Protein AF-A0A257WJD8-F1 (afdb_monomer)

Mean predicted aligned error: 10.39 Å

pLDDT: mean 85.89, std 20.51, range [24.8, 98.94]

Solvent-accessible surface area (backbone atoms only — not comparable to full-atom values): 19457 Å² total; per-residue (Å²): 103,90,67,62,56,53,56,58,48,52,45,52,71,56,59,56,37,89,81,82,92,89,83,79,85,74,78,67,67,72,58,52,58,50,31,54,53,45,35,78,79,40,60,86,37,39,81,89,67,82,87,60,43,50,70,76,29,56,50,52,42,49,67,76,34,58,67,58,49,50,51,50,66,69,62,55,85,66,71,75,67,57,57,59,55,58,49,71,61,44,54,81,69,25,78,80,34,58,74,50,65,25,37,29,42,42,21,17,78,87,50,48,67,35,64,76,48,48,34,63,58,34,39,66,71,58,25,6,43,36,37,45,22,38,39,32,44,85,86,31,43,37,37,58,64,58,68,40,57,74,96,73,21,64,69,66,50,40,23,65,73,43,55,43,38,30,42,37,38,31,61,49,82,56,69,73,46,67,18,54,57,52,53,51,54,51,26,41,79,53,23,77,79,34,36,36,39,34,40,41,64,63,58,55,38,73,64,59,81,83,75,87,75,54,38,71,61,48,56,75,55,47,63,70,53,50,53,53,45,50,51,53,45,35,72,76,44,45,53,42,47,56,49,48,39,49,54,50,17,61,74,69,74,41,91,38,48,26,42,38,44,42,24,58,28,54,48,55,52,44,43,30,23,73,71,68,68,33,49,68,41,87,45,49,30,72,41,34,73,42,40,60,54,42,59,24,54,72,42,47,49,28,48,33,33,29,47,50,24,54,74,69,60,44,75,45,65,88,55,75,74,53,83,74,39,74,89,44,55,52,33,65,64,26,44,52,50,35,19,46,42,18,37,53,32,34,61,74,37,86,56,23,77,43,81,135

Nearest PDB structures (foldseek):
  5a2a-assembly1_A  TM=2.881E-01  e=1.443E-01  Anoxybacillus ayderensis
  6o1i-assembly2_D-2  TM=5.770E-01  e=2.555E+00  Lacticaseibacillus casei
  6o1i-assembly1_C-3  TM=5.767E-01  e=2.555E+00  Lacticaseibacillus casei
  1j0i-assembly1_B  TM=3.089E-01  e=3.453E-01  Geobacillus stearothermophilus
  9fyz-assembly2_B  TM=3.127E-01  e=3.660E+00  Bacteroides thetaiotaomicron

Sequence (356 aa):
MKSSIRILIVIAFSLGATWLVAQVATKNSGIEARLAMALKWYPDSDTDKNGTLSVEEALRYLEAHPELKALLASKTKSGGPNISKPGEFTTPASAGLTPGPRVFVCAHSFMIFTASMLPKMTEAAGIGYQDAGRQMIGGSRTLQHWQVPDEKNLAKRVLREGSVDVLTVSPHMLLPDEGIDHFTKLGLEKNPNLRVLVQASWPARDGNLTGDFHNALRNDATVESLHKMREMQREQWLTKLEAQVTALNTTAGKEAVHIVPVGDAVCALRECVIEGKAPGIMKQADLFRDDLGHPMPALSVLVTYCHFAAIHQRSPVGLPVPAALKDVPQAVELNTLLQQLAWDAVTHYPMSGVKI

Foldseek 3Di:
DVVLLVLLLVLCVLLLADDDDDDCPDDPDQVQVSQLSNCVVCVVLPPVNPSTHDSVSSVVVCVVCVVSVVVSVVPPPDDAWPKDAFVPQFDPLLVVAAEFWAEEAEEELQAQVLLNQVQQLQSLVRYRYGHLIYTYDYQDALVVLVPRPPVRRSLLVCLQVLVGQEYEYEGHNDPPGCSLVVSLVSNCVRVVNHAYEYEPGAAFLLPPSSPPGWLQCLQVAALVNLVVSVVVCCVNPVVRVVVVQVVSQVVSVHLRYFYLDLNQLLSVLSNCLNVVNQALRNGNSQQADISRGRGQLLSNLLSSLSVSCLRRLDQSAPRDQGPSCPPGGPSRSNNNSSSVSSNCSLDVPVRSPRDD

Secondary structure (DSSP, 8-state):
-TTHHHHHHHHHHHHSS----S---S--HHHHHHHHHHHTT-GGG-SS-SSS--HHHHHHHHHH-HHHHHHHHTTS-PPSPEE--TTSS--GGGGGSEEEEEEEEEE-TTTTTHHHHHHHHHHHTTEEEEEEEEEE-TT--HHHHHTS-GGG-HHHHHHHHT--SEEEE---SSSS-HHHHHHHHHHHTT-TTPEEEEE-PPPGGGG--SS---GGGGGG--HHHHHHHHHHHIIIIIHHHHHHHHHHHHHHTS--EEEE-HHHHHHHHHHHHHTT-STT---GGGGBSSTT--B-HHHHHHHHHHHHHHHHSS--TTPPPPTTSTTSTTHHHHHHHHHHHHHHHHHHSGGG----

Radius of gyration: 21.22 Å; Cα contacts (8 Å, |Δi|>4): 579; chains: 1; bounding box: 59×58×48 Å

Structure (mmCIF, N/CA/C/O backbone):
data_AF-A0A257WJD8-F1
#
_entry.id   AF-A0A257WJD8-F1
#
loop_
_atom_site.group_PDB
_atom_site.id
_atom_site.type_symbol
_atom_site.label_atom_id
_atom_site.label_alt_id
_atom_site.label_comp_id
_atom_site.label_asym_id
_atom_site.label_entity_id
_atom_site.label_seq_id
_atom_site.pdbx_PDB_ins_code
_atom_site.Cartn_x
_atom_site.Cartn_y
_atom_site.Cartn_z
_atom_site.occupancy
_atom_site.B_iso_or_equiv
_atom_site.auth_seq_id
_atom_site.auth_comp_id
_atom_site.auth_asym_id
_atom_site.auth_atom_id
_atom_site.pdbx_PDB_model_num
ATOM 1 N N . MET A 1 1 ? 10.478 39.041 -2.858 1.00 35.38 1 MET A N 1
ATOM 2 C CA . MET A 1 1 ? 9.198 38.521 -2.308 1.00 35.38 1 MET A CA 1
ATOM 3 C C . MET A 1 1 ? 8.537 37.450 -3.187 1.00 35.38 1 MET A C 1
ATOM 5 O O . MET A 1 1 ? 8.831 36.285 -2.955 1.00 35.38 1 MET A O 1
ATOM 9 N N . LYS A 1 2 ? 7.665 37.761 -4.173 1.00 31.00 2 LYS A N 1
ATOM 10 C CA . LYS A 1 2 ? 6.824 36.726 -4.842 1.00 31.00 2 LYS A CA 1
ATOM 11 C C . LYS A 1 2 ? 7.609 35.574 -5.505 1.00 31.00 2 LYS A C 1
ATOM 13 O O . LYS A 1 2 ? 7.156 34.438 -5.405 1.00 31.00 2 LYS A O 1
ATOM 18 N N . SER A 1 3 ? 8.774 35.841 -6.109 1.00 32.84 3 SER A N 1
ATOM 19 C CA . SER A 1 3 ? 9.672 34.782 -6.618 1.00 32.84 3 SER A CA 1
ATOM 20 C C . SER A 1 3 ? 10.519 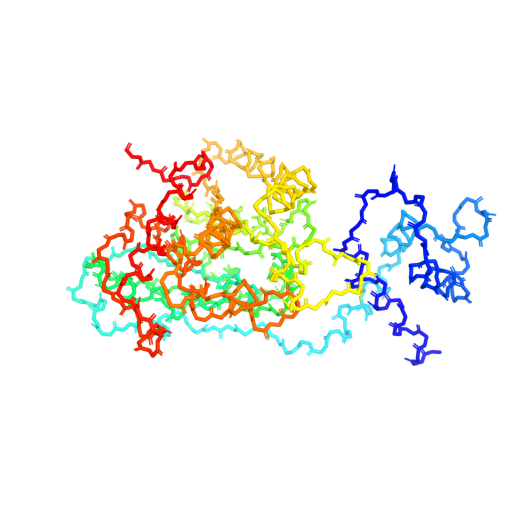34.130 -5.520 1.00 32.84 3 SER A C 1
ATOM 22 O O . SER A 1 3 ? 10.608 32.909 -5.487 1.00 32.84 3 SER A O 1
ATOM 24 N N . SER A 1 4 ? 11.074 34.917 -4.588 1.00 37.03 4 SER A N 1
ATOM 25 C CA . SER A 1 4 ? 11.952 34.454 -3.494 1.00 37.03 4 SER A CA 1
ATOM 26 C C . SER A 1 4 ? 11.372 33.248 -2.737 1.00 37.03 4 SER A C 1
ATOM 28 O O . SER A 1 4 ? 12.060 32.262 -2.500 1.00 37.03 4 SER A O 1
ATOM 30 N N . ILE A 1 5 ? 10.067 33.281 -2.445 1.00 41.75 5 ILE A N 1
ATOM 31 C CA . ILE A 1 5 ? 9.386 32.234 -1.667 1.00 41.75 5 ILE A CA 1
ATOM 32 C C . ILE A 1 5 ? 9.275 30.901 -2.442 1.00 41.75 5 ILE A C 1
ATOM 34 O O . ILE A 1 5 ? 9.141 29.848 -1.826 1.00 41.75 5 ILE A O 1
ATOM 38 N N . ARG A 1 6 ? 9.362 30.895 -3.784 1.00 38.66 6 ARG A N 1
ATOM 39 C CA . ARG A 1 6 ? 9.321 29.648 -4.577 1.00 38.66 6 ARG A CA 1
ATOM 40 C C . ARG A 1 6 ? 10.533 28.750 -4.329 1.00 38.66 6 ARG A C 1
ATOM 42 O O . ARG A 1 6 ? 10.396 27.537 -4.413 1.00 38.66 6 ARG A O 1
ATOM 49 N N . ILE A 1 7 ? 11.689 29.332 -4.015 1.00 42.50 7 ILE A N 1
ATOM 50 C CA . ILE A 1 7 ? 12.934 28.584 -3.805 1.00 42.50 7 ILE A CA 1
ATOM 51 C C . ILE A 1 7 ? 12.836 27.756 -2.522 1.00 42.50 7 ILE A C 1
ATOM 53 O O . ILE A 1 7 ? 13.072 26.552 -2.560 1.00 42.50 7 ILE A O 1
ATOM 57 N N . LEU A 1 8 ? 12.378 28.359 -1.420 1.00 39.25 8 LEU A N 1
ATOM 58 C CA . LEU A 1 8 ? 12.208 27.636 -0.158 1.00 39.25 8 LEU A CA 1
ATOM 59 C C . LEU A 1 8 ? 10.980 26.699 -0.166 1.00 39.25 8 LEU A C 1
ATOM 61 O O . LEU A 1 8 ? 10.992 25.688 0.523 1.00 39.25 8 LEU A O 1
ATOM 65 N N . ILE A 1 9 ? 9.981 26.933 -1.032 1.00 41.00 9 ILE A N 1
ATOM 66 C CA . ILE A 1 9 ? 8.943 25.926 -1.345 1.00 41.00 9 ILE A CA 1
ATOM 67 C C . ILE A 1 9 ? 9.552 24.681 -2.003 1.00 41.00 9 ILE A C 1
ATOM 69 O O . ILE A 1 9 ? 9.237 23.571 -1.583 1.00 41.00 9 ILE A O 1
ATOM 73 N N . VAL A 1 10 ? 10.419 24.840 -3.014 1.00 40.94 10 VAL A N 1
ATOM 74 C CA . VAL A 1 10 ? 11.106 23.698 -3.649 1.00 40.94 10 VAL A CA 1
ATOM 75 C C . VAL A 1 10 ? 11.983 22.977 -2.631 1.00 40.94 10 VAL A C 1
ATOM 77 O O . VAL A 1 10 ? 11.927 21.756 -2.561 1.00 40.94 10 VAL A O 1
ATOM 80 N N . ILE A 1 11 ? 12.726 23.722 -1.809 1.00 40.09 11 ILE A N 1
ATOM 81 C CA . ILE A 1 11 ? 13.582 23.155 -0.763 1.00 40.09 11 ILE A CA 1
ATOM 82 C C . ILE A 1 11 ? 12.750 22.405 0.278 1.00 40.09 11 ILE A C 1
ATOM 84 O O . ILE A 1 11 ? 13.089 21.274 0.569 1.00 40.09 11 ILE A O 1
ATOM 88 N N . ALA A 1 12 ? 11.616 22.916 0.760 1.00 39.09 12 ALA A N 1
ATOM 89 C CA . ALA A 1 12 ? 10.752 22.150 1.664 1.00 39.09 12 ALA A CA 1
ATOM 90 C C . ALA A 1 12 ? 10.135 20.899 0.998 1.00 39.09 12 ALA A C 1
ATOM 92 O O . ALA A 1 12 ? 9.987 19.867 1.648 1.00 39.09 12 ALA A O 1
ATOM 93 N N . PHE A 1 13 ? 9.831 20.945 -0.306 1.00 35.91 13 PHE A N 1
ATOM 94 C CA . PHE A 1 13 ? 9.384 19.767 -1.066 1.00 35.91 13 PHE A CA 1
ATOM 95 C C . PHE A 1 13 ? 10.503 18.751 -1.363 1.00 35.91 13 PHE A C 1
ATOM 97 O O . PHE A 1 13 ? 10.188 17.590 -1.621 1.00 35.91 13 PHE A O 1
ATOM 104 N N . SER A 1 14 ? 11.782 19.150 -1.331 1.00 34.69 14 SER A N 1
ATOM 105 C CA . SER A 1 14 ? 12.936 18.253 -1.524 1.00 34.69 14 SER A CA 1
ATOM 106 C C . SER A 1 14 ? 13.691 17.890 -0.239 1.00 34.69 14 SER A C 1
ATOM 108 O O . SER A 1 14 ? 14.420 16.910 -0.258 1.00 34.69 14 SER A O 1
ATOM 110 N N . LEU A 1 15 ? 13.506 18.643 0.852 1.00 33.59 15 LEU A N 1
ATOM 111 C CA . LEU A 1 15 ? 14.026 18.380 2.205 1.00 33.59 15 LEU A CA 1
ATOM 112 C C . LEU A 1 15 ? 12.968 17.758 3.134 1.00 33.59 15 LEU A C 1
ATOM 114 O O . LEU A 1 15 ? 13.293 17.212 4.179 1.00 33.59 15 LEU A O 1
ATOM 118 N N . GLY A 1 16 ? 11.714 17.670 2.676 1.00 29.50 16 GLY A N 1
ATOM 119 C CA . GLY A 1 16 ? 10.807 16.582 3.062 1.00 29.50 16 GLY A CA 1
ATOM 120 C C . GLY A 1 16 ? 11.283 15.186 2.606 1.00 29.50 16 GLY A C 1
ATOM 121 O O . GLY A 1 16 ? 10.522 14.225 2.691 1.00 29.50 16 GLY A O 1
ATOM 122 N N . ALA A 1 17 ? 12.515 15.085 2.100 1.00 33.12 17 ALA A N 1
ATOM 123 C CA . ALA A 1 17 ? 13.324 13.889 1.911 1.00 33.12 17 ALA A CA 1
ATOM 124 C C . ALA A 1 17 ? 14.798 14.221 2.262 1.00 33.12 17 ALA A C 1
ATOM 126 O O . ALA A 1 17 ? 15.166 15.386 2.318 1.00 33.12 17 ALA A O 1
ATOM 127 N N . THR A 1 18 ? 15.657 13.207 2.405 1.00 27.80 18 THR A N 1
ATOM 128 C CA . THR A 1 18 ? 17.120 13.285 2.676 1.00 27.80 18 THR A CA 1
ATOM 129 C C . THR A 1 18 ? 17.582 13.699 4.085 1.00 27.80 18 THR A C 1
ATOM 131 O O . THR A 1 18 ? 17.297 14.791 4.564 1.00 27.80 18 THR A O 1
ATOM 134 N N . TRP A 1 19 ? 18.341 12.781 4.705 1.00 27.36 19 TRP A N 1
ATOM 135 C CA . TRP A 1 19 ? 19.174 12.890 5.918 1.00 27.36 19 TRP A CA 1
ATOM 136 C C . TRP A 1 19 ? 19.863 11.517 6.094 1.00 27.36 19 TRP A C 1
ATOM 138 O O . TRP A 1 19 ? 19.150 10.514 6.135 1.00 27.36 19 TRP A O 1
ATOM 148 N N . LEU A 1 20 ? 21.181 11.325 6.211 1.00 30.48 20 LEU A N 1
ATOM 149 C CA . LEU A 1 20 ? 22.362 12.185 6.000 1.00 30.48 20 LEU A CA 1
ATOM 150 C C . LEU A 1 20 ? 22.835 12.031 4.515 1.00 30.48 20 LEU A C 1
ATOM 152 O O . LEU A 1 20 ? 22.095 11.461 3.718 1.00 30.48 20 LEU A O 1
ATOM 156 N N . VAL A 1 21 ? 23.954 12.524 3.953 1.00 27.62 21 V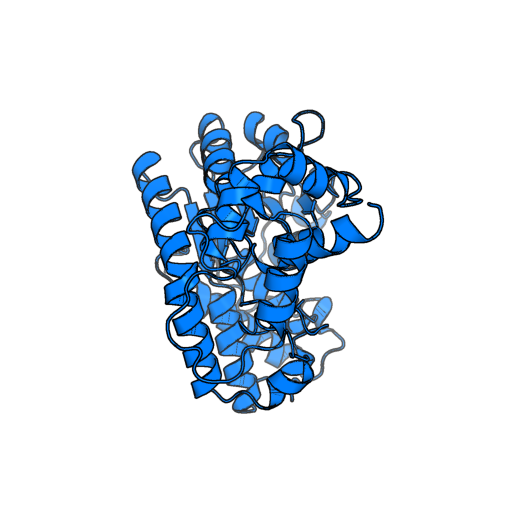AL A N 1
ATOM 157 C CA . VAL A 1 21 ? 25.236 13.121 4.412 1.00 27.62 21 VAL A CA 1
ATOM 158 C C . VAL A 1 21 ? 26.315 12.137 4.938 1.00 27.62 21 VAL A C 1
ATOM 160 O O . VAL A 1 21 ? 26.780 12.280 6.061 1.00 27.62 21 VAL A O 1
ATOM 163 N N . ALA A 1 22 ? 26.765 11.156 4.121 1.00 25.03 22 ALA A N 1
ATOM 164 C CA . ALA A 1 22 ? 28.030 10.418 4.384 1.00 25.03 22 ALA A CA 1
ATOM 165 C C . ALA A 1 22 ? 28.776 9.734 3.195 1.00 25.03 22 ALA A C 1
ATOM 167 O O . ALA A 1 22 ? 29.691 8.960 3.458 1.00 25.03 22 ALA A O 1
ATOM 168 N N . GLN A 1 23 ? 28.467 9.979 1.906 1.00 24.80 23 GLN A N 1
ATOM 169 C CA . GLN A 1 23 ? 29.374 9.580 0.796 1.00 24.80 23 GLN A CA 1
ATOM 170 C C . GLN A 1 23 ? 29.088 10.297 -0.545 1.00 24.80 23 GLN A C 1
ATOM 172 O O . GLN A 1 23 ? 28.816 9.673 -1.565 1.00 24.80 23 GLN A O 1
ATOM 177 N N . VAL A 1 24 ? 29.164 11.635 -0.566 1.00 29.36 24 VAL A N 1
ATOM 178 C CA . VAL A 1 24 ? 29.064 12.432 -1.812 1.00 29.36 24 VAL A CA 1
ATOM 179 C C . VAL A 1 24 ? 30.428 13.021 -2.182 1.00 29.36 24 VAL A C 1
ATOM 181 O O . VAL A 1 24 ? 30.647 14.229 -2.189 1.00 29.36 24 VAL A O 1
ATOM 184 N N . ALA A 1 25 ? 31.373 12.135 -2.496 1.00 28.66 25 ALA A N 1
ATOM 185 C CA . ALA A 1 25 ? 32.551 12.510 -3.266 1.00 28.66 25 ALA A CA 1
ATOM 186 C C . ALA A 1 25 ? 32.169 12.464 -4.755 1.00 28.66 25 ALA A C 1
ATOM 188 O O . ALA A 1 25 ? 32.036 11.389 -5.333 1.00 28.66 25 ALA A O 1
ATOM 189 N N . THR A 1 26 ? 32.017 13.645 -5.363 1.00 28.97 26 THR A N 1
ATOM 190 C CA . THR A 1 26 ? 31.451 13.908 -6.706 1.00 28.97 26 THR A CA 1
ATOM 191 C C . THR A 1 26 ? 29.908 13.824 -6.787 1.00 28.97 26 THR A C 1
ATOM 193 O O . THR A 1 26 ? 29.311 12.846 -6.360 1.00 28.97 26 THR A O 1
ATOM 196 N N . LYS A 1 27 ? 29.179 14.818 -7.330 1.00 34.62 27 LYS A N 1
ATOM 197 C CA . LYS A 1 27 ? 29.608 16.154 -7.823 1.00 34.62 27 LYS A CA 1
ATOM 198 C C . LYS A 1 27 ? 28.555 17.284 -7.648 1.00 34.62 27 LYS A C 1
ATOM 200 O O . LYS A 1 27 ? 28.399 18.126 -8.526 1.00 34.62 27 LYS A O 1
ATOM 205 N N . ASN A 1 28 ? 27.878 17.295 -6.497 1.00 42.56 28 ASN A N 1
ATOM 206 C CA . ASN A 1 28 ? 27.272 18.409 -5.723 1.00 42.56 28 ASN A CA 1
ATOM 207 C C . ASN A 1 28 ? 26.373 19.522 -6.339 1.00 42.56 28 ASN A C 1
ATOM 209 O O . ASN A 1 28 ? 25.576 20.104 -5.598 1.00 42.56 28 ASN A O 1
ATOM 213 N N . SER A 1 29 ? 26.436 19.843 -7.633 1.00 44.75 29 SER A N 1
ATOM 214 C CA . SER A 1 29 ? 25.975 21.142 -8.171 1.00 44.75 29 SER A CA 1
ATOM 215 C C . SER A 1 29 ? 24.501 21.510 -7.921 1.00 44.75 29 SER A C 1
ATOM 217 O O . SER A 1 29 ? 24.179 22.689 -7.776 1.00 44.75 29 SER A O 1
ATOM 219 N N . GLY A 1 30 ? 23.590 20.532 -7.869 1.00 50.28 30 GLY A N 1
ATOM 220 C CA . GLY A 1 30 ? 22.143 20.778 -7.800 1.00 50.28 30 GLY A CA 1
ATOM 221 C C . GLY A 1 30 ? 21.595 21.154 -6.417 1.00 50.28 30 GLY A C 1
ATOM 222 O O . GLY A 1 30 ? 20.629 21.918 -6.336 1.00 50.28 30 GLY A O 1
ATOM 223 N N . ILE A 1 31 ? 22.186 20.632 -5.337 1.00 52.53 31 ILE A N 1
ATOM 224 C CA . ILE A 1 31 ? 21.712 20.856 -3.958 1.00 52.53 31 ILE A CA 1
ATOM 225 C C . ILE A 1 31 ? 22.420 22.066 -3.342 1.00 52.53 31 ILE A C 1
ATOM 227 O O . ILE A 1 31 ? 21.741 22.955 -2.828 1.00 52.53 31 ILE A O 1
ATOM 231 N N . GLU A 1 32 ? 23.743 22.180 -3.499 1.00 57.66 32 GLU A N 1
ATOM 232 C CA . GLU A 1 32 ? 24.508 23.359 -3.061 1.00 57.66 32 GLU A CA 1
ATOM 233 C C . GLU A 1 32 ? 23.958 24.651 -3.676 1.00 57.66 32 GLU A C 1
ATOM 235 O O . GLU A 1 32 ? 23.722 25.622 -2.962 1.00 57.66 32 GLU A O 1
ATOM 240 N N . ALA A 1 33 ? 23.645 24.659 -4.978 1.00 56.25 33 ALA A N 1
ATOM 241 C CA . ALA A 1 33 ? 23.069 25.832 -5.637 1.00 56.25 33 ALA A CA 1
ATOM 242 C C . ALA A 1 33 ? 21.688 26.233 -5.080 1.00 56.25 33 ALA A C 1
ATOM 244 O O . ALA A 1 33 ? 21.314 27.403 -5.161 1.00 56.25 33 ALA A O 1
ATOM 245 N N . ARG A 1 34 ? 20.923 25.295 -4.502 1.00 54.28 34 ARG A N 1
ATOM 246 C CA . ARG A 1 34 ? 19.641 25.586 -3.837 1.00 54.28 34 ARG A CA 1
ATOM 247 C C . ARG A 1 34 ? 19.861 26.088 -2.412 1.00 54.28 34 ARG A C 1
ATOM 249 O O . ARG A 1 34 ? 19.279 27.107 -2.053 1.00 54.28 34 ARG A O 1
ATOM 256 N N . LEU A 1 35 ? 20.730 25.437 -1.640 1.00 60.62 35 LEU A N 1
ATOM 257 C CA . LEU A 1 35 ? 21.048 25.814 -0.258 1.00 60.62 35 LEU A CA 1
ATOM 258 C C . LEU A 1 35 ? 21.765 27.172 -0.185 1.00 60.62 35 LEU A C 1
ATOM 260 O O . LEU A 1 35 ? 21.297 28.073 0.506 1.00 60.62 35 LEU A O 1
ATOM 264 N N . ALA A 1 36 ? 22.797 27.399 -1.002 1.00 65.62 36 ALA A N 1
ATOM 265 C CA . ALA A 1 36 ? 23.472 28.694 -1.125 1.00 65.62 36 ALA A CA 1
ATOM 266 C C . ALA A 1 36 ? 22.563 29.799 -1.701 1.00 65.62 36 ALA A C 1
ATOM 268 O O . ALA A 1 36 ? 22.807 30.988 -1.489 1.00 65.62 36 ALA A O 1
ATOM 269 N N . MET A 1 37 ? 21.499 29.439 -2.430 1.00 53.72 37 MET A N 1
ATOM 270 C CA . MET A 1 37 ? 20.472 30.397 -2.842 1.00 53.72 37 MET A CA 1
ATOM 271 C C . MET A 1 37 ? 19.462 30.683 -1.723 1.00 53.72 37 MET A C 1
ATOM 273 O O . MET A 1 37 ? 19.016 31.821 -1.631 1.00 53.72 37 MET A O 1
ATOM 277 N N . ALA A 1 38 ? 19.125 29.717 -0.863 1.00 58.56 38 ALA A N 1
ATOM 278 C CA . ALA A 1 38 ? 18.306 29.952 0.328 1.00 58.56 38 ALA A CA 1
ATOM 279 C C . ALA A 1 38 ? 19.034 30.821 1.360 1.00 58.56 38 ALA A C 1
ATOM 281 O O . ALA A 1 38 ? 18.452 31.796 1.830 1.00 58.56 38 ALA A O 1
ATOM 282 N N . LEU A 1 39 ? 20.317 30.547 1.615 1.00 69.31 39 LEU A N 1
ATOM 283 C CA . LEU A 1 39 ? 21.157 31.308 2.544 1.00 69.31 39 LEU A CA 1
ATOM 284 C C . LEU A 1 39 ? 21.172 32.816 2.228 1.00 69.31 39 LEU A C 1
ATOM 286 O O . LEU A 1 39 ? 21.076 33.647 3.123 1.00 69.31 39 LEU A O 1
ATOM 290 N N . LYS A 1 40 ? 21.172 33.184 0.939 1.00 67.69 40 LYS A N 1
ATOM 291 C CA . LYS A 1 40 ? 21.086 34.586 0.474 1.00 67.69 40 LYS A CA 1
ATOM 292 C C . LYS A 1 40 ? 19.775 35.305 0.820 1.00 67.69 40 LYS A C 1
ATOM 294 O O . LYS A 1 40 ? 19.732 36.529 0.733 1.00 67.69 40 LYS A O 1
ATOM 299 N N . TRP A 1 41 ? 18.708 34.579 1.156 1.00 55.03 41 TRP A N 1
ATOM 300 C CA . TRP A 1 41 ? 17.425 35.146 1.597 1.00 55.03 41 TRP A CA 1
ATOM 301 C C . TRP A 1 41 ? 17.166 34.952 3.098 1.00 55.03 41 TRP A C 1
ATOM 303 O O . TRP A 1 41 ? 16.319 35.654 3.642 1.00 55.03 41 TRP A O 1
ATOM 313 N N . TYR A 1 42 ? 17.872 34.016 3.737 1.00 68.50 42 TYR A N 1
ATOM 314 C CA . TYR A 1 42 ? 17.701 33.611 5.133 1.00 68.50 42 TYR A CA 1
ATOM 315 C C . TYR A 1 42 ? 19.087 33.399 5.775 1.00 68.50 42 TYR A C 1
ATOM 317 O O . TYR A 1 42 ? 19.462 32.257 6.045 1.00 68.50 42 TYR A O 1
ATOM 325 N N . PRO A 1 43 ? 19.888 34.466 5.976 1.00 74.75 43 PRO A N 1
ATOM 326 C CA . PRO A 1 43 ? 21.249 34.349 6.508 1.00 74.75 43 PRO A CA 1
ATOM 327 C C . PRO A 1 43 ? 21.269 33.702 7.897 1.00 74.75 43 PRO A C 1
ATOM 329 O O . PRO A 1 43 ? 22.139 32.890 8.179 1.00 74.75 43 PRO A O 1
ATOM 332 N N . ASP A 1 44 ? 20.246 33.964 8.714 1.00 79.81 44 ASP A N 1
ATOM 333 C CA . ASP A 1 44 ? 20.086 33.422 10.071 1.00 79.81 44 ASP A CA 1
ATOM 334 C C . ASP A 1 44 ? 19.768 31.910 10.111 1.00 79.81 44 ASP A C 1
ATOM 336 O O . ASP A 1 44 ? 19.513 31.360 11.182 1.00 79.81 44 ASP A O 1
ATOM 340 N N . SER A 1 45 ? 19.740 31.239 8.952 1.00 74.31 45 SER A N 1
ATOM 341 C CA . SER A 1 45 ? 19.651 29.776 8.862 1.00 74.31 45 SER A CA 1
ATOM 342 C C . SER A 1 45 ? 21.014 29.080 8.904 1.00 74.31 45 SER A C 1
ATOM 344 O O . SER A 1 45 ? 21.054 27.910 9.262 1.00 74.31 45 SER A O 1
ATOM 346 N N . ASP A 1 46 ? 22.116 29.781 8.623 1.00 81.44 46 ASP A N 1
ATOM 347 C CA . ASP A 1 46 ? 23.480 29.309 8.896 1.00 81.44 46 ASP A CA 1
ATOM 348 C C . ASP A 1 46 ? 23.771 29.493 10.398 1.00 81.44 46 ASP A C 1
ATOM 350 O O . ASP A 1 46 ? 23.939 30.611 10.898 1.00 81.44 46 ASP A O 1
ATOM 354 N N . THR A 1 47 ? 23.712 28.387 11.144 1.00 79.50 47 THR A N 1
ATOM 355 C CA . THR A 1 47 ? 23.722 28.375 12.615 1.00 79.50 47 THR A CA 1
ATOM 356 C C . THR A 1 47 ? 25.118 28.232 13.204 1.00 79.50 47 THR A C 1
ATOM 358 O O . THR A 1 47 ? 25.367 28.782 14.280 1.00 79.50 47 THR A O 1
ATOM 361 N N . ASP A 1 48 ? 26.030 27.539 12.517 1.00 83.56 48 ASP A N 1
ATOM 362 C CA . ASP A 1 48 ? 27.442 27.450 12.913 1.00 83.56 48 ASP A CA 1
ATOM 363 C C . ASP A 1 48 ? 28.312 28.584 12.325 1.00 83.56 48 ASP A C 1
ATOM 365 O O . ASP A 1 48 ? 29.404 28.847 12.837 1.00 83.56 48 ASP A O 1
ATOM 369 N N . LYS A 1 49 ? 27.774 29.329 11.346 1.00 85.75 49 LYS A N 1
ATOM 370 C CA . LYS A 1 49 ? 28.380 30.472 10.642 1.00 85.75 49 LYS A CA 1
ATOM 371 C C . LYS A 1 49 ? 29.521 30.080 9.703 1.00 85.75 49 LYS A C 1
ATOM 373 O O . LYS A 1 49 ? 30.435 30.879 9.479 1.00 85.75 49 LYS A O 1
ATOM 378 N N . ASN A 1 50 ? 29.473 28.872 9.135 1.00 83.12 50 ASN A N 1
ATOM 379 C CA . ASN A 1 50 ? 30.471 28.389 8.178 1.00 83.12 50 ASN A CA 1
ATOM 380 C C . ASN A 1 50 ? 30.370 29.051 6.783 1.00 83.12 50 ASN A C 1
ATOM 382 O O . ASN A 1 50 ? 31.308 28.947 5.989 1.00 83.12 50 ASN A O 1
ATOM 386 N N . GLY A 1 51 ? 29.276 29.760 6.476 1.00 79.50 51 GLY A N 1
ATOM 387 C CA . GLY A 1 51 ? 29.039 30.421 5.187 1.00 79.50 51 GLY A CA 1
ATOM 388 C C . GLY A 1 51 ? 28.322 29.553 4.147 1.00 79.50 51 GLY A C 1
ATOM 389 O O . GLY A 1 51 ? 28.122 29.994 3.010 1.00 79.50 51 GLY A O 1
ATOM 390 N N . THR A 1 52 ? 27.915 28.336 4.513 1.00 80.12 52 THR A N 1
ATOM 391 C CA . THR A 1 52 ? 27.112 27.417 3.700 1.00 80.12 52 THR A CA 1
ATOM 392 C C . THR A 1 52 ? 25.975 26.836 4.537 1.00 80.12 52 THR A C 1
ATOM 394 O O . THR A 1 52 ? 26.156 26.483 5.696 1.00 80.12 52 THR A O 1
ATOM 397 N N . LEU A 1 53 ? 24.782 26.741 3.946 1.00 69.38 53 LEU A N 1
ATOM 398 C CA . LEU A 1 53 ? 23.606 26.208 4.630 1.00 69.38 53 LEU A CA 1
ATOM 399 C C . LEU A 1 53 ? 23.547 24.689 4.459 1.00 69.38 53 LEU A C 1
ATOM 401 O O . LEU A 1 53 ? 23.440 24.213 3.328 1.00 69.38 53 LEU A O 1
ATOM 405 N N . SER A 1 54 ? 23.558 23.936 5.556 1.00 72.88 54 SER A N 1
ATOM 406 C CA . SER A 1 54 ? 23.346 22.482 5.532 1.00 72.88 54 SER A CA 1
ATOM 407 C C . SER A 1 54 ? 21.855 22.096 5.452 1.00 72.88 54 SER A C 1
ATOM 409 O O . SER A 1 54 ? 20.955 22.924 5.628 1.00 72.88 54 SER A O 1
ATOM 411 N N . VAL A 1 55 ? 21.558 20.818 5.182 1.00 57.19 55 VAL A N 1
ATOM 412 C CA . VAL A 1 55 ? 20.173 20.294 5.176 1.00 57.19 55 VAL A CA 1
ATOM 413 C C . VAL A 1 55 ? 19.627 20.227 6.605 1.00 57.19 55 VAL A C 1
ATOM 415 O O . VAL A 1 55 ? 18.483 20.590 6.876 1.00 57.19 55 VAL A O 1
ATOM 418 N N . GLU A 1 56 ? 20.500 19.822 7.520 1.00 61.09 56 GLU A N 1
ATOM 419 C CA . GLU A 1 56 ? 20.390 19.812 8.972 1.00 61.09 56 GLU A CA 1
ATOM 420 C C . GLU A 1 56 ? 19.902 21.164 9.512 1.00 61.09 56 GLU A C 1
ATOM 422 O O . GLU A 1 56 ? 19.076 21.216 10.424 1.00 61.09 56 GLU A O 1
ATOM 427 N N . GLU A 1 57 ? 20.408 22.259 8.952 1.00 68.31 57 GLU A N 1
ATOM 428 C CA . GLU A 1 57 ? 20.066 23.630 9.328 1.00 68.31 57 GLU A CA 1
ATOM 429 C C . GLU A 1 57 ? 18.824 24.156 8.626 1.00 68.31 57 GLU A C 1
ATOM 431 O O . GLU A 1 57 ? 17.961 24.736 9.280 1.00 68.31 57 GLU A O 1
ATOM 436 N N . ALA A 1 58 ? 18.676 23.902 7.323 1.00 67.75 58 ALA A N 1
ATOM 437 C CA . ALA A 1 58 ? 17.474 24.276 6.584 1.00 67.75 58 ALA A CA 1
ATOM 438 C C . ALA A 1 58 ? 16.203 23.662 7.207 1.00 67.75 58 ALA A C 1
ATOM 440 O O . ALA A 1 58 ? 15.156 24.313 7.245 1.00 67.75 58 ALA A O 1
ATOM 441 N N . LEU A 1 59 ? 16.299 22.437 7.743 1.00 60.94 59 LEU A N 1
ATOM 442 C CA . LEU A 1 59 ? 15.219 21.784 8.484 1.00 60.94 59 LEU A CA 1
ATOM 443 C C . LEU A 1 59 ? 15.009 22.388 9.880 1.00 60.94 59 LEU A C 1
ATOM 445 O O . LEU A 1 59 ? 13.889 22.800 10.176 1.00 60.94 59 LEU A O 1
ATOM 449 N N . ARG A 1 60 ? 16.062 22.545 10.698 1.00 69.69 60 ARG A N 1
ATOM 450 C CA . ARG A 1 60 ? 15.955 23.209 12.017 1.00 69.69 60 ARG A CA 1
ATOM 451 C C . ARG A 1 60 ? 15.378 24.625 11.913 1.00 69.69 60 ARG A C 1
ATOM 453 O O . ARG A 1 60 ? 14.556 25.024 12.736 1.00 69.69 60 ARG A O 1
ATOM 460 N N . TYR A 1 61 ? 15.748 25.371 10.875 1.00 71.06 61 TYR A N 1
ATOM 461 C CA . TYR A 1 61 ? 15.212 26.701 10.602 1.00 71.06 61 TYR A CA 1
ATOM 462 C C . TYR A 1 61 ? 13.720 26.651 10.235 1.00 71.06 61 TYR A C 1
ATOM 464 O O . TYR A 1 61 ? 12.945 27.446 10.760 1.00 71.06 61 TYR A O 1
ATOM 472 N N . LEU A 1 62 ? 13.287 25.691 9.407 1.00 62.06 62 LEU A N 1
ATOM 473 C CA . LEU A 1 62 ? 11.868 25.463 9.084 1.00 62.06 62 LEU A CA 1
ATOM 474 C C . LEU A 1 62 ? 11.021 24.998 10.283 1.00 62.06 62 LEU A C 1
ATOM 476 O O . LEU A 1 62 ? 9.809 25.225 10.298 1.00 62.06 62 LEU A O 1
ATOM 480 N N . GLU A 1 63 ? 11.628 24.353 11.278 1.00 61.41 63 GLU A N 1
ATOM 481 C CA . GLU A 1 63 ? 10.966 23.993 12.536 1.00 61.41 63 GLU A CA 1
ATOM 482 C C . GLU A 1 63 ? 10.842 25.187 13.488 1.00 61.41 63 GLU A C 1
ATOM 484 O O . GLU A 1 63 ? 9.778 25.379 14.079 1.00 61.41 63 GLU A O 1
ATOM 489 N N . ALA A 1 64 ? 11.883 26.020 13.579 1.00 69.75 64 ALA A N 1
ATOM 490 C CA . ALA A 1 64 ? 11.900 27.237 14.392 1.00 69.75 64 ALA A CA 1
ATOM 491 C C . ALA A 1 64 ? 11.004 28.372 13.849 1.00 69.75 64 ALA A C 1
ATOM 493 O O . ALA A 1 64 ? 10.615 29.249 14.618 1.00 69.75 64 ALA A O 1
ATOM 494 N N . HIS A 1 65 ? 10.656 28.346 12.556 1.00 65.62 65 HIS A N 1
ATOM 495 C CA . HIS A 1 65 ? 9.881 29.384 11.860 1.00 65.62 65 HIS A CA 1
ATOM 496 C C . HIS A 1 65 ? 8.489 28.868 11.425 1.00 65.62 65 HIS A C 1
ATOM 498 O O . HIS A 1 65 ? 8.254 28.558 10.245 1.00 65.62 65 HIS A O 1
ATOM 504 N N . PRO A 1 66 ? 7.529 28.726 12.365 1.00 64.50 66 PRO A N 1
ATOM 505 C CA . PRO A 1 66 ? 6.211 28.149 12.095 1.00 64.50 66 PRO A CA 1
ATOM 506 C C . PRO A 1 66 ? 5.370 28.969 11.103 1.00 64.50 66 PRO A C 1
ATOM 508 O O . PRO A 1 66 ? 4.463 28.426 10.472 1.00 64.50 66 PRO A O 1
ATOM 511 N N . GLU A 1 67 ? 5.669 30.251 10.900 1.00 55.91 67 GLU A N 1
ATOM 512 C CA . GLU A 1 67 ? 5.049 31.091 9.877 1.00 55.91 67 GLU A CA 1
ATOM 513 C C . GLU A 1 67 ? 5.520 30.734 8.457 1.00 55.91 67 GLU A C 1
ATOM 515 O O . GLU A 1 67 ? 4.708 30.762 7.530 1.00 55.91 67 GLU A O 1
ATOM 520 N N . LEU A 1 68 ? 6.770 30.284 8.272 1.00 54.75 68 LEU A N 1
ATOM 521 C CA . LEU A 1 68 ? 7.214 29.679 7.009 1.00 54.75 68 LEU A CA 1
ATOM 522 C C . LEU A 1 68 ? 6.521 28.328 6.786 1.00 54.75 68 LEU A C 1
ATOM 524 O O . LEU A 1 68 ? 6.033 28.064 5.685 1.00 54.75 68 LEU A O 1
ATOM 528 N N . LYS A 1 69 ? 6.371 27.515 7.840 1.00 55.16 69 LYS A N 1
ATOM 529 C CA . LYS A 1 69 ? 5.608 26.251 7.825 1.00 55.16 69 LYS A CA 1
ATOM 530 C C . LYS A 1 69 ? 4.133 26.472 7.437 1.00 55.16 69 LYS A C 1
ATOM 532 O O . LYS A 1 69 ? 3.596 25.753 6.593 1.00 55.16 69 LYS A O 1
ATOM 537 N N . ALA A 1 70 ? 3.501 27.530 7.948 1.00 48.31 70 ALA A N 1
ATOM 538 C CA . ALA A 1 70 ? 2.157 27.959 7.551 1.00 48.31 70 ALA A CA 1
ATOM 539 C C . ALA A 1 70 ? 2.103 28.532 6.118 1.00 48.31 70 ALA A C 1
ATOM 541 O O . ALA A 1 70 ? 1.118 28.335 5.399 1.00 48.31 70 ALA A O 1
ATOM 542 N N . LEU A 1 71 ? 3.162 29.206 5.656 1.00 41.53 71 LEU A N 1
ATOM 543 C CA . LEU A 1 71 ? 3.266 29.728 4.289 1.00 41.53 71 LEU A CA 1
ATOM 544 C C . LEU A 1 71 ? 3.454 28.618 3.239 1.00 41.53 71 LEU A C 1
ATOM 546 O O . LEU A 1 71 ? 3.024 28.784 2.097 1.00 41.53 71 LEU A O 1
ATOM 550 N N . LEU A 1 72 ? 4.050 27.484 3.622 1.00 45.72 72 LEU A N 1
ATOM 551 C CA . LEU A 1 72 ? 4.069 26.251 2.830 1.00 45.72 72 LEU A CA 1
ATOM 552 C C . LEU A 1 72 ? 2.653 25.658 2.731 1.00 45.72 72 LEU A C 1
ATOM 554 O O . LEU A 1 72 ? 2.134 25.496 1.624 1.00 45.72 72 LEU A O 1
ATOM 558 N N . ALA A 1 73 ? 1.995 25.433 3.874 1.00 45.31 73 ALA A N 1
ATOM 559 C CA . ALA A 1 73 ? 0.652 24.843 3.952 1.00 45.31 73 ALA A CA 1
ATOM 560 C C . ALA A 1 73 ? -0.448 25.677 3.257 1.00 45.31 73 ALA A C 1
ATOM 562 O O . ALA A 1 73 ? -1.419 25.127 2.742 1.00 45.31 73 ALA A O 1
ATOM 563 N N . SER A 1 74 ? -0.295 27.004 3.199 1.00 38.25 74 SER A N 1
ATOM 564 C CA . SER A 1 74 ? -1.235 27.914 2.520 1.00 38.25 74 SER A CA 1
ATOM 565 C C . SER A 1 74 ? -0.933 28.147 1.032 1.00 38.25 74 SER A C 1
ATOM 567 O O . SER A 1 74 ? -1.751 28.746 0.329 1.00 38.25 74 SER A O 1
ATOM 569 N N . LYS A 1 75 ? 0.218 27.682 0.518 1.00 36.59 75 LYS A N 1
ATOM 570 C CA . LYS A 1 75 ? 0.589 27.806 -0.908 1.00 36.59 75 LYS A CA 1
ATOM 571 C C . LYS A 1 75 ? 0.448 26.525 -1.713 1.00 36.59 75 LYS A C 1
ATOM 573 O O . LYS A 1 75 ? 0.376 26.603 -2.941 1.00 36.59 75 LYS A O 1
ATOM 578 N N . THR A 1 76 ? 0.281 25.380 -1.061 1.00 42.47 76 THR A N 1
ATOM 579 C CA . THR A 1 76 ? -0.490 24.291 -1.658 1.00 42.47 76 THR A CA 1
ATOM 580 C C . THR A 1 76 ? -1.911 24.783 -1.927 1.00 42.47 76 THR A C 1
ATOM 582 O O . THR A 1 76 ? -2.736 24.858 -1.022 1.00 42.47 76 THR A O 1
ATOM 585 N N . LYS A 1 77 ? -2.223 25.086 -3.197 1.00 39.59 77 LYS A N 1
ATOM 586 C CA . LYS A 1 77 ? -3.604 25.214 -3.699 1.00 39.59 77 LYS A CA 1
ATOM 587 C C . LYS A 1 77 ? -4.276 23.831 -3.750 1.00 39.59 77 LYS A C 1
ATOM 589 O O . LYS A 1 77 ? -4.741 23.376 -4.791 1.00 39.59 77 LYS A O 1
ATOM 594 N N . SER A 1 78 ? -4.320 23.149 -2.613 1.00 44.38 78 SER A N 1
ATOM 595 C CA . SER A 1 78 ? -5.239 22.045 -2.407 1.00 44.38 78 SER A CA 1
ATOM 596 C C . SER A 1 78 ? -6.647 22.629 -2.301 1.00 44.38 78 SER A C 1
ATOM 598 O O . SER A 1 78 ? -6.932 23.415 -1.395 1.00 44.38 78 SER A O 1
ATOM 600 N N . GLY A 1 79 ? -7.551 22.201 -3.186 1.00 51.31 79 GLY A N 1
ATOM 601 C CA . GLY A 1 79 ? -8.929 22.024 -2.733 1.00 51.31 79 GLY A CA 1
ATOM 602 C C . GLY A 1 79 ? -8.923 21.078 -1.526 1.00 51.31 79 GLY A C 1
ATOM 603 O O . GLY A 1 79 ? -7.995 20.277 -1.387 1.00 51.31 79 GLY A O 1
ATOM 604 N N . GLY A 1 80 ? -9.917 21.187 -0.641 1.00 65.88 80 GLY A N 1
ATOM 605 C CA . GLY A 1 80 ? -10.039 20.277 0.505 1.00 65.88 80 GLY A CA 1
ATOM 606 C C . GLY A 1 80 ? -9.992 18.800 0.077 1.00 65.88 80 GLY A C 1
ATOM 607 O O . GLY A 1 80 ? -10.209 18.508 -1.103 1.00 65.88 80 GLY A O 1
ATOM 608 N N . PRO A 1 81 ? -9.690 17.873 1.005 1.00 85.12 81 PRO A N 1
ATOM 609 C CA . PRO A 1 81 ? -9.464 16.471 0.669 1.00 85.12 81 PRO A CA 1
ATOM 610 C C . PRO A 1 81 ? -10.595 15.919 -0.200 1.00 85.12 81 PRO A C 1
ATOM 612 O O . PRO A 1 81 ? -11.776 16.104 0.097 1.00 85.12 81 PRO A O 1
ATOM 615 N N . ASN A 1 82 ? -10.230 15.233 -1.282 1.00 92.19 82 ASN A N 1
ATOM 616 C CA . ASN A 1 82 ? -11.203 14.638 -2.183 1.00 92.19 82 ASN A CA 1
ATOM 617 C C . ASN A 1 82 ? -11.756 13.366 -1.523 1.00 92.19 82 ASN A C 1
ATOM 619 O O . ASN A 1 82 ? -11.148 12.294 -1.581 1.00 92.19 82 ASN A O 1
ATOM 623 N N . ILE A 1 83 ? -12.877 13.539 -0.827 1.00 94.00 83 ILE A N 1
ATOM 624 C CA . ILE A 1 83 ? -13.620 12.488 -0.134 1.00 94.00 83 ILE A CA 1
ATOM 625 C C . ILE A 1 83 ? -14.691 11.869 -1.037 1.00 94.00 83 ILE A C 1
ATOM 627 O O . ILE A 1 83 ? -15.169 12.519 -1.966 1.00 94.00 83 ILE A O 1
ATOM 631 N N . SER A 1 84 ? -15.084 10.633 -0.735 1.00 92.56 84 SER A N 1
ATOM 632 C CA . SER A 1 84 ? -16.362 10.062 -1.183 1.00 92.56 84 SER A CA 1
ATOM 633 C C . SER A 1 84 ? -17.412 10.153 -0.076 1.00 92.56 84 SER A C 1
ATOM 635 O O . SER A 1 84 ? -17.112 10.521 1.061 1.00 92.56 84 SER A O 1
ATOM 637 N N . LYS A 1 85 ? -18.651 9.770 -0.372 1.00 91.12 85 LYS A N 1
ATOM 638 C CA . LYS A 1 85 ? -19.588 9.317 0.664 1.00 91.12 85 LYS A CA 1
ATOM 639 C C . LYS A 1 85 ? -19.281 7.851 1.031 1.00 91.12 85 LYS A C 1
ATOM 641 O O . LYS A 1 85 ? -18.766 7.122 0.183 1.00 91.12 85 LYS A O 1
ATOM 646 N N . PRO A 1 86 ? -19.588 7.394 2.259 1.00 94.06 86 PRO A N 1
ATOM 647 C CA . PRO A 1 86 ? -19.721 5.966 2.537 1.00 94.06 86 PRO A CA 1
ATOM 648 C C . PRO A 1 86 ? -20.806 5.362 1.633 1.00 94.06 86 PRO A C 1
ATOM 650 O O . PRO A 1 86 ? -21.828 6.008 1.387 1.00 94.06 86 PRO A O 1
ATOM 653 N N . GLY A 1 87 ? -20.581 4.150 1.131 1.00 92.94 87 GLY A N 1
ATOM 654 C CA . GLY A 1 87 ? -21.454 3.481 0.165 1.00 92.94 87 GLY A CA 1
ATOM 655 C C . GLY A 1 87 ? -21.347 3.971 -1.287 1.00 92.94 87 GLY A C 1
ATOM 656 O O . GLY A 1 87 ? -22.071 3.458 -2.135 1.00 92.94 87 GLY A O 1
ATOM 657 N N . GLU A 1 88 ? -20.468 4.928 -1.610 1.00 93.00 88 GLU A N 1
ATOM 658 C CA . GLU A 1 88 ? -20.279 5.443 -2.980 1.00 93.00 88 GLU A CA 1
ATOM 659 C C . GLU A 1 88 ? -19.641 4.396 -3.912 1.00 93.00 88 GLU A C 1
ATOM 661 O O . GLU A 1 88 ? -19.899 4.406 -5.115 1.00 93.00 88 GLU A O 1
ATOM 666 N N . PHE A 1 89 ? -18.854 3.469 -3.353 1.00 90.31 89 PHE A N 1
ATOM 667 C CA . PHE A 1 89 ? -18.225 2.356 -4.075 1.00 90.31 89 PHE A CA 1
ATOM 668 C C . PHE A 1 89 ? -18.902 0.992 -3.858 1.00 90.31 89 PHE A C 1
ATOM 670 O O . PHE A 1 89 ? -18.458 -0.002 -4.435 1.00 90.31 89 PHE A O 1
ATOM 677 N N . THR A 1 90 ? -19.979 0.919 -3.071 1.00 89.56 90 THR A N 1
ATOM 678 C CA . THR A 1 90 ? -20.765 -0.315 -2.913 1.00 89.56 90 THR A CA 1
ATOM 679 C C . THR A 1 90 ? -21.559 -0.597 -4.189 1.00 89.56 90 THR A C 1
ATOM 681 O O . THR A 1 90 ? -22.318 0.255 -4.651 1.00 89.56 90 THR A O 1
ATOM 684 N N . THR A 1 91 ? -21.430 -1.801 -4.755 1.00 89.56 91 THR A N 1
ATOM 685 C CA . THR A 1 91 ? -22.234 -2.224 -5.916 1.00 89.56 91 THR A CA 1
ATOM 686 C C . THR A 1 91 ? -23.417 -3.107 -5.487 1.00 89.56 91 THR A C 1
ATOM 688 O O . THR A 1 91 ? -23.372 -3.708 -4.411 1.00 89.56 91 THR A O 1
ATOM 691 N N . PRO A 1 92 ? -24.474 -3.244 -6.315 1.00 90.56 92 PRO A N 1
ATOM 692 C CA . PRO A 1 92 ? -25.597 -4.135 -6.016 1.00 90.56 92 PRO A CA 1
ATOM 693 C C . PRO A 1 92 ? -25.204 -5.605 -5.804 1.00 90.56 92 PRO A C 1
ATOM 695 O O . PRO A 1 92 ? -25.916 -6.315 -5.100 1.00 90.56 92 PRO A O 1
ATOM 698 N N . ALA A 1 93 ? -24.082 -6.069 -6.372 1.00 92.25 93 ALA A N 1
ATOM 699 C CA . ALA A 1 93 ? -23.620 -7.446 -6.188 1.00 92.25 93 ALA A CA 1
ATOM 700 C C . ALA A 1 93 ? -23.225 -7.728 -4.727 1.00 92.25 93 ALA A C 1
ATOM 702 O O . ALA A 1 93 ? -23.553 -8.788 -4.197 1.00 92.25 93 ALA A O 1
ATOM 703 N N . SER A 1 94 ? -22.619 -6.752 -4.042 1.00 94.19 94 SER A N 1
ATOM 704 C CA . SER A 1 94 ? -22.238 -6.869 -2.629 1.00 94.19 94 SER A CA 1
ATOM 705 C C . SER A 1 94 ? -23.413 -7.141 -1.680 1.00 94.19 94 SER A C 1
ATOM 707 O O . SER A 1 94 ? -23.200 -7.715 -0.617 1.00 94.19 94 SER A O 1
ATOM 709 N N . ALA A 1 95 ? -24.648 -6.780 -2.051 1.00 90.75 95 ALA A N 1
ATOM 710 C CA . ALA A 1 95 ? -25.837 -7.019 -1.227 1.00 90.75 95 ALA A CA 1
ATOM 711 C C . ALA A 1 95 ? -26.308 -8.490 -1.218 1.00 90.75 95 ALA A C 1
ATOM 713 O O . ALA A 1 95 ? -27.095 -8.869 -0.354 1.00 90.75 95 ALA A O 1
ATOM 714 N N . GLY A 1 96 ? -25.844 -9.313 -2.167 1.00 91.81 96 GLY A N 1
ATOM 715 C CA . GLY A 1 96 ? -26.164 -10.744 -2.262 1.00 91.81 96 GLY A CA 1
ATOM 716 C C . GLY A 1 96 ? -25.068 -11.679 -1.736 1.00 91.81 96 GLY A C 1
ATOM 717 O O . GLY A 1 96 ? -25.157 -12.885 -1.949 1.00 91.81 96 GLY A O 1
ATOM 718 N N . LEU A 1 97 ? -24.022 -11.138 -1.103 1.00 96.88 97 LEU A N 1
ATOM 719 C CA . LEU A 1 97 ? -22.814 -11.863 -0.697 1.00 96.88 97 LEU A CA 1
ATOM 720 C C . LEU A 1 97 ? -22.568 -11.749 0.813 1.00 96.88 97 LEU A C 1
ATOM 722 O O . LEU A 1 97 ? -23.044 -10.821 1.466 1.00 96.88 97 LEU A O 1
ATOM 726 N N . THR A 1 98 ? -21.780 -12.671 1.373 1.00 96.56 98 THR A N 1
ATOM 727 C CA . THR A 1 98 ? -21.367 -12.623 2.786 1.00 96.56 98 THR A CA 1
ATOM 728 C C . THR A 1 98 ? -20.580 -11.333 3.048 1.00 96.56 98 THR A C 1
ATOM 730 O O . THR A 1 98 ? -19.551 -11.133 2.398 1.00 96.56 98 THR A O 1
ATOM 733 N N . PRO A 1 99 ? -21.009 -10.447 3.965 1.00 96.94 99 PRO A N 1
ATOM 734 C CA . PRO A 1 99 ? -20.379 -9.141 4.142 1.00 96.94 99 PRO A CA 1
ATOM 735 C C . PRO A 1 99 ? -18.941 -9.266 4.663 1.00 96.94 99 PRO A C 1
ATOM 737 O O . PRO A 1 99 ? -18.685 -9.926 5.669 1.00 96.94 99 PRO A O 1
ATOM 740 N N . GLY A 1 100 ? -18.009 -8.599 3.982 1.00 97.38 100 GLY A N 1
ATOM 741 C CA . GLY A 1 100 ? -16.633 -8.403 4.438 1.00 97.38 100 GLY A CA 1
ATOM 742 C C . GLY A 1 100 ? -16.508 -7.248 5.443 1.00 97.38 100 GLY A C 1
ATOM 743 O O . GLY A 1 100 ? -17.517 -6.660 5.837 1.00 97.38 100 GLY A O 1
ATOM 744 N N . PRO A 1 101 ? -15.282 -6.882 5.856 1.00 98.12 101 PRO A N 1
ATOM 745 C CA . PRO A 1 101 ? -15.052 -5.741 6.744 1.00 98.12 101 PRO A CA 1
ATOM 746 C C . PRO A 1 101 ? -15.462 -4.408 6.100 1.00 98.12 101 PRO A C 1
ATOM 748 O O . PRO A 1 101 ? -15.376 -4.243 4.882 1.00 98.12 101 PRO A O 1
ATOM 751 N N . ARG A 1 102 ? -15.836 -3.421 6.924 1.00 98.56 102 ARG A N 1
ATOM 752 C CA . ARG A 1 102 ? -16.051 -2.027 6.498 1.00 98.56 102 ARG A CA 1
ATOM 753 C C . ARG A 1 102 ? -14.702 -1.346 6.261 1.00 98.56 102 ARG A C 1
ATOM 755 O O . ARG A 1 102 ? -13.966 -1.086 7.217 1.00 98.56 102 ARG A O 1
ATOM 762 N N . VAL A 1 103 ? -14.368 -1.086 4.996 1.00 98.75 103 VAL A N 1
ATOM 763 C CA . VAL A 1 103 ? -13.051 -0.583 4.566 1.00 98.75 103 VAL A CA 1
ATOM 764 C C . VAL A 1 103 ? -13.077 0.932 4.377 1.00 98.75 103 VAL A C 1
ATOM 766 O O . VAL A 1 103 ? -13.944 1.449 3.674 1.00 98.75 103 VAL A O 1
ATOM 769 N N . PHE A 1 104 ? -12.094 1.639 4.945 1.00 98.75 104 PHE A N 1
ATOM 770 C CA . PHE A 1 104 ? -11.844 3.059 4.684 1.00 98.75 104 PHE A CA 1
ATOM 771 C C . PHE A 1 104 ? -10.479 3.294 4.022 1.00 98.75 104 PHE A C 1
ATOM 773 O O . PHE A 1 104 ? -9.451 2.859 4.547 1.00 98.75 104 PHE A O 1
ATOM 780 N N . VAL A 1 105 ? -10.442 4.047 2.916 1.00 98.62 105 VAL A N 1
ATOM 781 C CA . VAL A 1 105 ? -9.202 4.309 2.156 1.00 98.62 105 VAL A CA 1
ATOM 782 C C . VAL A 1 105 ? -8.716 5.753 2.319 1.00 98.62 105 VAL A C 1
ATOM 784 O O . VAL A 1 105 ? -9.197 6.670 1.653 1.00 98.62 105 VAL A O 1
ATOM 787 N N . CYS A 1 106 ? -7.732 5.979 3.194 1.00 97.75 106 CYS A N 1
ATOM 788 C CA . CYS A 1 106 ? -7.164 7.300 3.477 1.00 97.75 106 CYS A CA 1
ATOM 789 C C . CYS A 1 106 ? -5.766 7.434 2.843 1.00 97.75 106 CYS A C 1
ATOM 791 O O . CYS A 1 106 ? -4.782 6.948 3.395 1.00 97.75 106 CYS A O 1
ATOM 793 N N . ALA A 1 107 ? -5.675 8.043 1.656 1.00 96.62 107 ALA A N 1
ATOM 794 C CA . ALA A 1 107 ? -4.570 7.767 0.733 1.00 96.62 107 ALA A CA 1
ATOM 795 C C . ALA A 1 107 ? -4.063 8.962 -0.091 1.00 96.62 107 ALA A C 1
ATOM 797 O O . ALA A 1 107 ? -4.819 9.878 -0.421 1.00 96.62 107 ALA A O 1
ATOM 798 N N . HIS A 1 108 ? -2.814 8.862 -0.556 1.00 94.38 108 HIS A N 1
ATOM 799 C CA . HIS A 1 108 ? -2.314 9.640 -1.693 1.00 94.38 108 HIS A CA 1
ATOM 800 C C . HIS A 1 108 ? -2.342 8.841 -3.010 1.00 94.38 108 HIS A C 1
ATOM 802 O O . HIS A 1 108 ? -2.857 7.723 -3.099 1.00 94.38 108 HIS A O 1
ATOM 808 N N . SER A 1 109 ? -1.803 9.432 -4.077 1.00 94.00 109 SER A N 1
ATOM 809 C CA . SER A 1 109 ? -1.880 8.942 -5.463 1.00 94.00 109 SER A CA 1
ATOM 810 C C . SER A 1 109 ? -1.202 7.590 -5.750 1.00 94.00 109 SER A C 1
ATOM 812 O O . SER A 1 109 ? -1.386 7.062 -6.843 1.00 94.00 109 SER A O 1
ATOM 814 N N . PHE A 1 110 ? -0.458 7.018 -4.796 1.00 96.56 110 PHE A N 1
ATOM 815 C CA . PHE A 1 110 ? 0.168 5.688 -4.898 1.00 96.56 110 PHE A CA 1
ATOM 816 C C . PHE A 1 110 ? -0.709 4.569 -4.302 1.00 96.56 110 PHE A C 1
ATOM 818 O O . PHE A 1 110 ? -0.336 3.402 -4.378 1.00 96.56 110 PHE A O 1
ATOM 825 N N . MET A 1 111 ? -1.864 4.910 -3.714 1.00 98.25 111 MET A N 1
ATOM 826 C CA . MET A 1 111 ? -2.796 3.935 -3.130 1.00 98.25 111 MET A CA 1
ATOM 827 C C . MET A 1 111 ? -4.272 4.228 -3.441 1.00 98.25 111 MET A C 1
ATOM 829 O O . MET A 1 111 ? -5.050 3.294 -3.542 1.00 98.25 111 MET A O 1
ATOM 833 N N . ILE A 1 112 ? -4.698 5.483 -3.643 1.00 96.88 112 ILE A N 1
ATOM 834 C CA . ILE A 1 112 ? -6.137 5.840 -3.700 1.00 96.88 112 ILE A CA 1
ATOM 835 C C . ILE A 1 112 ? -6.979 5.073 -4.744 1.00 96.88 112 ILE A C 1
ATOM 837 O O . ILE A 1 112 ? -8.184 4.917 -4.558 1.00 96.88 112 ILE A O 1
ATOM 841 N N . PHE A 1 113 ? -6.374 4.572 -5.825 1.00 96.62 113 PHE A N 1
ATOM 842 C CA . PHE A 1 113 ? -7.065 3.759 -6.835 1.00 96.62 113 PHE A CA 1
ATOM 843 C C . PHE A 1 113 ? -7.571 2.409 -6.292 1.00 96.62 113 PHE A C 1
ATOM 845 O O . PHE A 1 113 ? -8.498 1.846 -6.871 1.00 96.62 113 PHE A O 1
ATOM 852 N N . THR A 1 114 ? -7.039 1.907 -5.169 1.00 98.06 114 THR A N 1
ATOM 853 C CA . THR A 1 114 ? -7.556 0.685 -4.534 1.00 98.06 114 THR A CA 1
ATOM 854 C C . THR A 1 114 ? -9.025 0.846 -4.148 1.00 98.06 114 THR A C 1
ATOM 856 O O . THR A 1 114 ? -9.795 -0.088 -4.333 1.00 98.06 114 THR A O 1
ATOM 859 N N . ALA A 1 115 ? -9.463 2.044 -3.738 1.00 96.44 115 ALA A N 1
ATOM 860 C CA . ALA A 1 115 ? -10.849 2.319 -3.347 1.00 96.44 115 ALA A CA 1
ATOM 861 C C . ALA A 1 115 ? -11.885 2.013 -4.449 1.00 96.44 115 ALA A C 1
ATOM 863 O O . ALA A 1 115 ? -13.009 1.634 -4.135 1.00 96.44 115 ALA A O 1
ATOM 864 N N . SER A 1 116 ? -11.520 2.149 -5.731 1.00 95.12 116 SER A N 1
ATOM 865 C CA . SER A 1 116 ? -12.409 1.844 -6.863 1.00 95.12 116 SER A CA 1
ATOM 866 C C . SER A 1 116 ? -12.170 0.465 -7.493 1.00 95.12 116 SER A C 1
ATOM 868 O O . SER A 1 116 ? -13.012 -0.002 -8.261 1.00 95.12 116 SER A O 1
ATOM 870 N N . MET A 1 117 ? -11.057 -0.204 -7.169 1.00 97.06 117 MET A N 1
ATOM 871 C CA . MET A 1 117 ? -10.737 -1.557 -7.649 1.00 97.06 117 MET A CA 1
ATOM 872 C C . MET A 1 117 ? -11.144 -2.659 -6.652 1.00 97.06 117 MET A C 1
ATOM 874 O O . MET A 1 117 ? -11.626 -3.714 -7.071 1.00 97.06 117 MET A O 1
ATOM 878 N N . LEU A 1 118 ? -11.023 -2.401 -5.344 1.00 97.81 118 LEU A N 1
ATOM 879 C CA . LEU A 1 118 ? -11.367 -3.330 -4.261 1.00 97.81 118 LEU A CA 1
ATOM 880 C C . LEU A 1 118 ? -12.807 -3.870 -4.301 1.00 97.81 118 LEU A C 1
ATOM 882 O O . LEU A 1 118 ? -12.938 -5.067 -4.035 1.00 97.81 118 LEU A O 1
ATOM 886 N N . PRO A 1 119 ? -13.869 -3.101 -4.639 1.00 97.12 119 PRO A N 1
ATOM 887 C CA . PRO A 1 119 ? -15.236 -3.625 -4.622 1.00 97.12 119 PRO A CA 1
ATOM 888 C C . PRO A 1 119 ? -15.390 -4.858 -5.513 1.00 97.12 119 PRO A C 1
ATOM 890 O O . PRO A 1 119 ? -15.739 -5.931 -5.032 1.00 97.12 119 PRO A O 1
ATOM 893 N N . LYS A 1 120 ? -14.989 -4.751 -6.786 1.00 96.50 120 LYS A N 1
ATOM 894 C CA . LYS A 1 120 ? -15.135 -5.839 -7.764 1.00 96.50 120 LYS A CA 1
ATOM 895 C C . LYS A 1 120 ? -14.224 -7.032 -7.482 1.00 96.50 120 LYS A C 1
ATOM 897 O O . LYS A 1 120 ? -14.610 -8.160 -7.766 1.00 96.50 120 LYS A O 1
ATOM 902 N N . MET A 1 121 ? -13.034 -6.807 -6.917 1.00 97.44 121 MET A N 1
ATOM 903 C CA . MET A 1 121 ? -12.151 -7.899 -6.477 1.00 97.44 121 MET A CA 1
ATOM 904 C C . MET A 1 121 ? -12.723 -8.639 -5.258 1.00 97.44 121 MET A C 1
ATOM 906 O O . MET A 1 121 ? -12.632 -9.859 -5.181 1.00 97.44 121 MET A O 1
ATOM 910 N N . THR A 1 122 ? -13.354 -7.907 -4.337 1.00 98.12 122 THR A N 1
ATOM 911 C CA . THR A 1 122 ? -14.029 -8.452 -3.148 1.00 98.12 122 THR A CA 1
ATOM 912 C C . THR A 1 122 ? -15.265 -9.265 -3.547 1.00 98.12 122 THR A C 1
ATOM 914 O O . THR A 1 122 ? -15.399 -10.422 -3.150 1.00 98.12 122 THR A O 1
ATOM 917 N N . GLU A 1 123 ? -16.098 -8.716 -4.432 1.00 97.88 123 GLU A N 1
ATOM 918 C CA . GLU A 1 123 ? -17.289 -9.379 -4.981 1.00 97.88 123 GLU A CA 1
ATOM 919 C C . GLU A 1 123 ? -16.929 -10.653 -5.756 1.00 97.88 123 GLU A C 1
ATOM 921 O O . GLU A 1 123 ? -17.546 -11.699 -5.553 1.00 97.88 123 GLU A O 1
ATOM 926 N N . ALA A 1 124 ? -15.869 -10.614 -6.570 1.00 97.12 124 ALA A N 1
ATOM 927 C CA . ALA A 1 124 ? -15.365 -11.787 -7.285 1.00 97.12 124 ALA A CA 1
ATOM 928 C C . ALA A 1 124 ? -14.792 -12.885 -6.363 1.00 97.12 124 ALA A C 1
ATOM 930 O O . ALA A 1 124 ? -14.685 -14.035 -6.784 1.00 97.12 124 ALA A O 1
ATOM 931 N N . ALA A 1 125 ? -14.464 -12.563 -5.106 1.00 97.44 125 ALA A N 1
ATOM 932 C CA . ALA A 1 125 ? -14.071 -13.534 -4.083 1.00 97.44 125 ALA A CA 1
ATOM 933 C C . ALA A 1 125 ? -15.265 -14.154 -3.326 1.00 97.44 125 ALA A C 1
ATOM 935 O O . ALA A 1 125 ? -15.052 -14.946 -2.399 1.00 97.44 125 ALA A O 1
ATOM 936 N N . GLY A 1 126 ? -16.502 -13.777 -3.677 1.00 97.62 126 GLY A N 1
ATOM 937 C CA . GLY A 1 126 ? -17.730 -14.169 -2.979 1.00 97.62 126 GLY A CA 1
ATOM 938 C C . GLY A 1 126 ? -18.018 -13.360 -1.707 1.00 97.62 126 GLY A C 1
ATOM 939 O O . GLY A 1 126 ? -18.784 -13.817 -0.862 1.00 97.62 126 GLY A O 1
ATOM 940 N N . ILE A 1 127 ? -17.395 -12.186 -1.546 1.00 98.00 127 ILE A N 1
ATOM 941 C CA . ILE A 1 127 ? -17.522 -11.322 -0.364 1.00 98.00 127 ILE A CA 1
ATOM 942 C C . ILE A 1 127 ? -18.265 -10.033 -0.747 1.00 98.00 127 ILE A C 1
ATOM 944 O O . ILE A 1 127 ? -17.983 -9.427 -1.777 1.00 98.00 127 ILE A O 1
ATOM 948 N N . GLY A 1 128 ? -19.190 -9.571 0.093 1.00 97.94 128 GLY A N 1
ATOM 949 C CA . GLY A 1 128 ? -19.821 -8.261 -0.056 1.00 97.94 128 GLY A CA 1
ATOM 950 C C . GLY A 1 128 ? -18.885 -7.146 0.407 1.00 97.94 128 GLY A C 1
ATOM 951 O O . GLY A 1 128 ? -18.464 -7.134 1.565 1.00 97.94 128 GLY A O 1
ATOM 952 N N . TYR A 1 129 ? -18.549 -6.203 -0.474 1.00 97.94 129 TYR A N 1
ATOM 953 C CA . TYR A 1 129 ? -17.720 -5.051 -0.126 1.00 97.94 129 TYR A CA 1
ATOM 954 C C . TYR A 1 129 ? -18.526 -4.018 0.669 1.00 97.94 129 TYR A C 1
ATOM 956 O O . TYR A 1 129 ? -19.578 -3.559 0.221 1.00 97.94 129 TYR A O 1
ATOM 964 N N . GLN A 1 130 ? -18.013 -3.619 1.834 1.00 97.69 130 GLN A N 1
ATOM 965 C CA . GLN A 1 130 ? -18.604 -2.561 2.650 1.00 97.69 130 GLN A CA 1
ATOM 966 C C . GLN A 1 130 ? -17.752 -1.285 2.570 1.00 97.69 130 GLN A C 1
ATOM 968 O O . GLN A 1 130 ? -16.726 -1.161 3.241 1.00 97.69 130 GLN A O 1
ATOM 973 N N . ASP A 1 131 ? -18.189 -0.327 1.751 1.00 97.56 131 ASP A N 1
ATOM 974 C CA . ASP A 1 131 ? -17.517 0.963 1.575 1.00 97.56 131 ASP A CA 1
ATOM 975 C C . ASP A 1 131 ? -17.785 1.925 2.748 1.00 97.56 131 ASP A C 1
ATOM 977 O O . ASP A 1 131 ? -18.841 2.559 2.812 1.00 97.56 131 ASP A O 1
ATOM 981 N N . ALA A 1 132 ? -16.813 2.104 3.647 1.00 97.88 132 ALA A N 1
ATOM 982 C CA . ALA A 1 132 ? -16.859 3.181 4.643 1.00 97.88 132 ALA A CA 1
ATOM 983 C C . ALA A 1 132 ? -16.436 4.548 4.058 1.00 97.88 132 ALA A C 1
ATOM 985 O O . ALA A 1 132 ? -16.550 5.575 4.731 1.00 97.88 132 ALA A O 1
ATOM 986 N N . GLY A 1 133 ? -15.974 4.576 2.804 1.00 97.44 133 GLY A N 1
ATOM 987 C CA . GLY A 1 133 ? -15.558 5.756 2.059 1.00 97.44 133 GLY A CA 1
ATOM 988 C C . GLY A 1 133 ? -14.040 5.889 1.894 1.00 97.44 133 GLY A C 1
ATOM 989 O O . GLY A 1 133 ? -13.236 5.098 2.391 1.00 97.44 133 GLY A O 1
ATOM 990 N N . ARG A 1 134 ? -13.627 6.944 1.187 1.00 97.25 134 ARG A N 1
ATOM 991 C CA . ARG A 1 134 ? -12.215 7.297 0.969 1.00 97.25 134 ARG A CA 1
ATOM 992 C C . ARG A 1 134 ? -11.937 8.768 1.264 1.00 97.25 134 ARG A C 1
ATOM 994 O O . ARG A 1 134 ? -12.833 9.607 1.190 1.00 97.25 134 ARG A O 1
ATOM 1001 N N . GLN A 1 135 ? -10.672 9.097 1.514 1.00 96.50 135 GLN A N 1
ATOM 1002 C CA . GLN A 1 135 ? -10.179 10.464 1.698 1.00 96.50 135 GLN A CA 1
ATOM 1003 C C . GLN A 1 135 ? -8.831 10.637 0.988 1.00 96.50 135 GLN A C 1
ATOM 1005 O O . GLN A 1 135 ? -7.843 10.030 1.396 1.00 96.50 135 GLN A O 1
ATOM 1010 N N . MET A 1 136 ? -8.780 11.472 -0.058 1.00 94.50 136 MET A N 1
ATOM 1011 C CA . MET A 1 136 ? -7.584 11.679 -0.889 1.00 94.50 136 MET A CA 1
ATOM 1012 C C . MET A 1 136 ? -6.953 13.063 -0.719 1.00 94.50 136 MET A C 1
ATOM 1014 O O . MET A 1 136 ? -7.653 14.076 -0.755 1.00 94.50 136 MET A O 1
ATOM 1018 N N . ILE A 1 137 ? -5.623 13.103 -0.609 1.00 92.44 137 ILE A N 1
ATOM 1019 C CA . ILE A 1 137 ? -4.800 14.312 -0.767 1.00 92.44 137 ILE A CA 1
ATOM 1020 C C . ILE A 1 137 ? -3.609 13.951 -1.683 1.00 92.44 137 ILE A C 1
ATOM 1022 O O . ILE A 1 137 ? -3.118 12.825 -1.676 1.00 92.44 137 ILE A O 1
ATOM 1026 N N . GLY A 1 138 ? -3.165 14.869 -2.545 1.00 89.00 138 GLY A N 1
ATOM 1027 C CA . GLY A 1 138 ? -2.040 14.617 -3.454 1.00 89.00 138 GLY A CA 1
ATOM 1028 C C . GLY A 1 138 ? -0.685 14.714 -2.745 1.00 89.00 138 GLY A C 1
ATOM 1029 O O . GLY A 1 138 ? -0.377 15.761 -2.186 1.00 89.00 138 GLY A O 1
ATOM 1030 N N . GLY A 1 139 ? 0.130 13.652 -2.803 1.00 83.88 139 GLY A N 1
ATOM 1031 C CA . GLY A 1 139 ? 1.498 13.629 -2.254 1.00 83.88 139 GLY A CA 1
ATOM 1032 C C . GLY A 1 139 ? 1.600 13.780 -0.728 1.00 83.88 139 GLY A C 1
ATOM 1033 O O . GLY A 1 139 ? 2.606 14.283 -0.234 1.00 83.88 139 GLY A O 1
ATOM 1034 N N . SER A 1 140 ? 0.550 13.414 0.007 1.00 89.69 140 SER A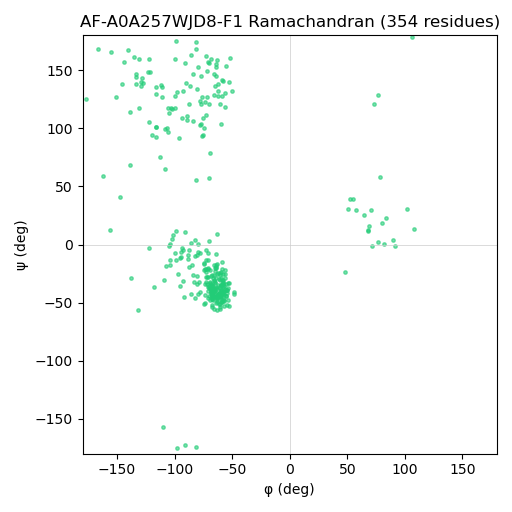 N 1
ATOM 1035 C CA . SER A 1 140 ? 0.415 13.628 1.450 1.00 89.69 140 SER A CA 1
ATOM 1036 C C . SER A 1 140 ? 1.081 12.557 2.317 1.00 89.69 140 SER A C 1
ATOM 1038 O O . SER A 1 140 ? 1.019 11.370 2.014 1.00 89.69 140 SER A O 1
ATOM 1040 N N . ARG A 1 141 ? 1.603 12.977 3.477 1.00 92.38 141 ARG A N 1
ATOM 1041 C CA . ARG A 1 141 ? 1.744 12.117 4.669 1.00 92.38 141 ARG A CA 1
ATOM 1042 C C . ARG A 1 141 ? 0.371 11.825 5.279 1.00 92.38 141 ARG A C 1
ATOM 1044 O O . ARG A 1 141 ? -0.543 12.647 5.176 1.00 92.38 141 ARG A O 1
ATOM 1051 N N . THR A 1 142 ? 0.256 10.736 6.030 1.00 96.12 142 THR A N 1
ATOM 1052 C CA . THR A 1 142 ? -0.922 10.401 6.849 1.00 96.12 142 THR A CA 1
ATOM 1053 C C . THR A 1 142 ? -1.267 11.550 7.803 1.00 96.12 142 THR A C 1
ATOM 1055 O O . THR A 1 142 ? -2.437 11.917 7.935 1.00 96.12 142 THR A O 1
ATOM 1058 N N . LEU A 1 143 ? -0.257 12.207 8.388 1.00 95.31 143 LEU A N 1
ATOM 1059 C CA . LEU A 1 143 ? -0.426 13.392 9.233 1.00 95.31 143 LEU A CA 1
ATOM 1060 C C . LEU A 1 143 ? -1.192 14.531 8.541 1.00 95.31 143 LEU A C 1
ATOM 1062 O O . LEU A 1 143 ? -1.971 15.219 9.193 1.00 95.31 143 LEU A O 1
ATOM 1066 N N . GLN A 1 144 ? -1.048 14.723 7.228 1.00 92.88 144 GLN A N 1
ATOM 1067 C CA . GLN A 1 144 ? -1.785 15.774 6.515 1.00 92.88 144 GLN A CA 1
ATOM 1068 C C . GLN A 1 144 ? -3.273 15.430 6.361 1.00 92.88 144 GLN A C 1
ATOM 1070 O O . GLN A 1 144 ? -4.103 16.335 6.353 1.00 92.88 144 GLN A O 1
ATOM 1075 N N . HIS A 1 145 ? -3.635 14.142 6.323 1.00 95.88 145 HIS A N 1
ATOM 1076 C CA . HIS A 1 145 ? -5.034 13.714 6.433 1.00 95.88 145 HIS A CA 1
ATOM 1077 C C . HIS A 1 145 ? -5.567 13.889 7.861 1.00 95.88 145 HIS A C 1
ATOM 1079 O O . HIS A 1 145 ? -6.735 14.230 8.036 1.00 95.88 145 HIS A O 1
ATOM 1085 N N . TRP A 1 146 ? -4.732 13.706 8.890 1.00 97.00 146 TRP A N 1
ATOM 1086 C CA . TRP A 1 146 ? -5.106 14.012 10.276 1.00 97.00 146 TRP A CA 1
ATOM 1087 C C . TRP A 1 146 ? -5.315 15.518 10.499 1.00 97.00 146 TRP A C 1
ATOM 1089 O O . TRP A 1 146 ? -6.279 15.920 11.146 1.00 97.00 146 TRP A O 1
ATOM 1099 N N . GLN A 1 147 ? -4.460 16.361 9.919 1.00 95.19 147 GLN A N 1
ATOM 1100 C CA . GLN A 1 147 ? -4.509 17.824 10.038 1.00 95.19 147 GLN A CA 1
ATOM 1101 C C . GLN A 1 147 ? -5.655 18.488 9.255 1.00 95.19 147 GLN A C 1
ATOM 1103 O O . GLN A 1 147 ? -5.871 19.689 9.408 1.00 95.19 147 GLN A O 1
ATOM 1108 N N . VAL A 1 148 ? -6.435 17.737 8.465 1.00 93.12 148 VAL A N 1
ATOM 1109 C CA . VAL A 1 148 ? -7.715 18.239 7.939 1.00 93.12 148 VAL A CA 1
ATOM 1110 C C . VAL A 1 148 ? -8.625 18.607 9.128 1.00 93.12 148 VAL A C 1
ATOM 1112 O O . VAL A 1 148 ? -8.834 17.746 9.998 1.00 93.12 148 VAL A O 1
ATOM 1115 N N . PRO A 1 149 ? -9.186 19.836 9.161 1.00 94.00 149 PRO A N 1
ATOM 1116 C CA . PRO A 1 149 ? -10.139 20.272 10.181 1.00 94.00 149 PRO A CA 1
ATOM 1117 C C . PRO A 1 149 ? -11.317 19.309 10.338 1.00 94.00 149 PRO A C 1
ATOM 1119 O O . PRO A 1 149 ? -11.819 18.766 9.352 1.00 94.00 149 PRO A O 1
ATOM 1122 N N . ASP A 1 150 ? -11.739 19.074 11.577 1.00 92.56 150 ASP A N 1
ATOM 1123 C CA . ASP A 1 150 ? -12.668 17.999 11.939 1.00 92.56 150 ASP A CA 1
ATOM 1124 C C . ASP A 1 150 ? -14.014 18.074 11.203 1.00 92.56 150 ASP A C 1
ATOM 1126 O O . ASP A 1 150 ? -14.553 17.039 10.819 1.00 92.56 150 ASP A O 1
ATOM 1130 N N . GLU A 1 151 ? -14.515 19.275 10.904 1.00 92.81 151 GLU A N 1
ATOM 1131 C CA . GLU A 1 151 ? -15.754 19.494 10.146 1.00 92.81 151 GLU A CA 1
ATOM 1132 C C . GLU A 1 151 ? -15.642 19.147 8.647 1.00 92.81 151 GLU A C 1
ATOM 1134 O O . GLU A 1 151 ? -16.642 19.146 7.928 1.00 92.81 151 GLU A O 1
ATOM 1139 N N . LYS A 1 152 ? -14.430 18.832 8.171 1.00 92.38 152 LYS A N 1
ATOM 1140 C CA . LYS A 1 152 ? -14.116 18.385 6.801 1.00 92.38 152 LYS A CA 1
ATOM 1141 C C . LYS A 1 152 ? -13.423 17.014 6.758 1.00 92.38 152 LYS A C 1
ATOM 1143 O O . LYS A 1 152 ? -13.135 16.520 5.669 1.00 92.38 152 LYS A O 1
ATOM 1148 N N . ASN A 1 153 ? -13.127 16.406 7.908 1.00 95.62 153 ASN A N 1
ATOM 1149 C CA . ASN A 1 153 ? -12.309 15.197 8.007 1.00 95.62 153 ASN A CA 1
ATOM 1150 C C . ASN A 1 153 ? -13.186 13.941 8.084 1.00 95.62 153 ASN A C 1
ATOM 1152 O O . ASN A 1 153 ? -13.584 13.501 9.166 1.00 95.62 153 ASN A O 1
ATOM 1156 N N . LEU A 1 154 ? -13.481 13.353 6.921 1.00 96.38 154 LEU A N 1
ATOM 1157 C CA . LEU A 1 154 ? -14.336 12.169 6.834 1.00 96.38 154 LEU A CA 1
ATOM 1158 C C . LEU A 1 154 ? -13.773 11.008 7.662 1.00 96.38 154 LEU A C 1
ATOM 1160 O O . LEU A 1 154 ? -14.536 10.372 8.384 1.00 96.38 154 LEU A O 1
ATOM 1164 N N . ALA A 1 155 ? -12.456 10.778 7.598 1.00 97.50 155 ALA A N 1
ATOM 1165 C CA . ALA A 1 155 ? -11.795 9.688 8.314 1.00 97.50 155 ALA A CA 1
ATOM 1166 C C . ALA A 1 155 ? -12.005 9.796 9.834 1.00 97.50 155 ALA A C 1
ATOM 1168 O O . ALA A 1 155 ? -12.468 8.844 10.458 1.00 97.50 155 ALA A O 1
ATOM 1169 N N . LYS A 1 156 ? -11.758 10.976 10.430 1.00 98.38 156 LYS A N 1
ATOM 1170 C CA . LYS A 1 156 ? -12.025 11.208 11.865 1.00 98.38 156 LYS A CA 1
ATOM 1171 C C . LYS A 1 156 ? -13.486 10.948 12.231 1.00 98.38 156 LYS A C 1
ATOM 1173 O O . LYS A 1 156 ? -13.750 10.385 13.291 1.00 98.38 156 LYS A O 1
ATOM 1178 N N . ARG A 1 157 ? -14.430 11.358 11.375 1.00 97.88 157 ARG A N 1
ATOM 1179 C CA . ARG A 1 157 ? -15.865 11.170 11.618 1.00 97.88 157 ARG A CA 1
ATOM 1180 C C . ARG A 1 157 ? -16.236 9.685 11.670 1.00 97.88 157 ARG A C 1
ATOM 1182 O O . ARG A 1 157 ? -16.751 9.239 12.689 1.00 97.88 157 ARG A O 1
ATOM 1189 N N . VAL A 1 158 ? -15.924 8.916 10.623 1.00 97.94 158 VAL A N 1
ATOM 1190 C CA . VAL A 1 158 ? -16.323 7.496 10.546 1.00 97.94 158 VAL A CA 1
ATOM 1191 C C . VAL A 1 158 ? -15.627 6.622 11.596 1.00 97.94 158 VAL A C 1
ATOM 1193 O O . VAL A 1 158 ? -16.211 5.649 12.068 1.00 97.94 158 VAL A O 1
ATOM 1196 N N . LEU A 1 159 ? -14.416 6.991 12.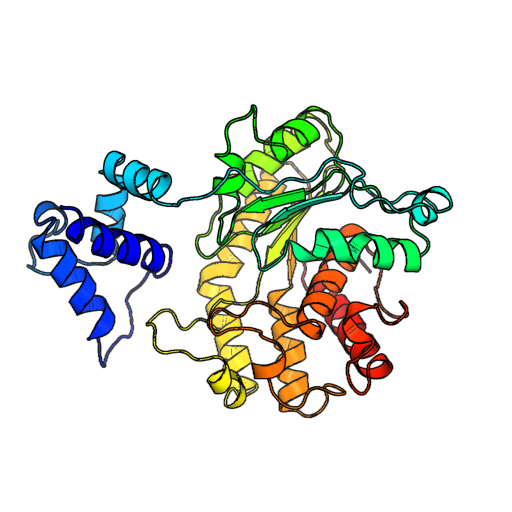032 1.00 98.56 159 LEU A N 1
ATOM 1197 C CA . LEU A 1 159 ? -13.731 6.319 13.142 1.00 98.56 159 LEU A CA 1
ATOM 1198 C C . LEU A 1 159 ? -14.449 6.562 14.482 1.00 98.56 159 LEU A C 1
ATOM 1200 O O . LEU A 1 159 ? -14.747 5.600 15.184 1.00 98.56 159 LEU A O 1
ATOM 1204 N N . ARG A 1 160 ? -14.827 7.812 14.796 1.00 98.12 160 ARG A N 1
ATOM 1205 C CA . ARG A 1 160 ? -15.590 8.167 16.017 1.00 98.12 160 ARG A CA 1
ATOM 1206 C C . ARG A 1 160 ? -16.993 7.563 16.074 1.00 98.12 160 ARG A C 1
ATOM 1208 O O . ARG A 1 160 ? -17.517 7.316 17.158 1.00 98.12 160 ARG A O 1
ATOM 1215 N N . GLU A 1 161 ? -17.608 7.329 14.921 1.00 97.38 161 GLU A N 1
ATOM 1216 C CA . GLU A 1 161 ? -18.879 6.605 14.814 1.00 97.38 161 GLU A CA 1
ATOM 1217 C C . GLU A 1 161 ? -18.710 5.098 15.096 1.00 97.38 161 GLU A C 1
ATOM 1219 O O . GLU A 1 161 ? -19.632 4.457 15.600 1.00 97.38 161 GLU A O 1
ATOM 1224 N N . GLY A 1 162 ? -17.525 4.534 14.831 1.00 97.56 162 GLY A N 1
ATOM 1225 C CA . GLY A 1 162 ? -17.281 3.087 14.829 1.00 97.56 162 GLY A CA 1
ATOM 1226 C C . GLY A 1 162 ? -17.668 2.428 13.505 1.00 97.56 162 GLY A C 1
ATOM 1227 O O . GLY A 1 162 ? -17.953 1.230 13.469 1.00 97.56 162 GLY A O 1
ATOM 1228 N N . SER A 1 163 ? -17.705 3.211 12.424 1.00 97.06 163 SER A N 1
ATOM 1229 C CA . SER A 1 163 ? -18.176 2.843 11.081 1.00 97.06 163 SER A CA 1
ATOM 1230 C C . SER A 1 163 ? -17.127 2.099 10.230 1.00 97.06 163 SER A C 1
ATOM 1232 O O . SER A 1 163 ? -17.390 1.810 9.066 1.00 97.06 163 SER A O 1
ATOM 1234 N N . VAL A 1 164 ? -15.947 1.790 10.786 1.00 98.69 164 VAL A N 1
ATOM 1235 C CA . VAL A 1 164 ? -14.787 1.207 10.082 1.00 98.69 164 VAL A CA 1
ATOM 1236 C C . VAL A 1 164 ? -14.264 -0.020 10.833 1.00 98.69 164 VAL A C 1
ATO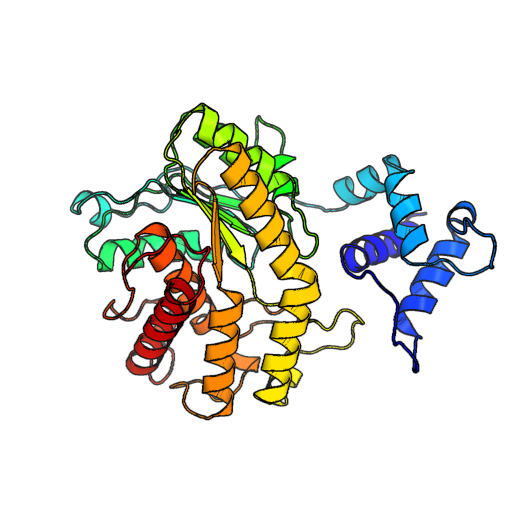M 1238 O O . VAL A 1 164 ? -14.101 0.035 12.052 1.00 98.69 164 VAL A O 1
ATOM 1241 N N . ASP A 1 165 ? -13.950 -1.091 10.102 1.00 98.81 165 ASP A N 1
ATOM 1242 C CA . ASP A 1 165 ? -13.262 -2.294 10.607 1.00 98.81 165 ASP A CA 1
ATOM 1243 C C . ASP A 1 165 ? -11.825 -2.401 10.088 1.00 98.81 165 ASP A C 1
ATOM 1245 O O . ASP A 1 165 ? -10.953 -2.928 10.778 1.00 98.81 165 ASP A O 1
ATOM 1249 N N . VAL A 1 166 ? -11.569 -1.876 8.884 1.00 98.88 166 VAL A N 1
ATOM 1250 C CA . VAL A 1 166 ? -10.232 -1.801 8.292 1.00 98.88 166 VAL A CA 1
ATOM 1251 C C . VAL A 1 166 ? -9.965 -0.395 7.761 1.00 98.88 166 VAL A C 1
ATOM 1253 O O . VAL A 1 166 ? -10.627 0.069 6.834 1.00 98.88 166 VAL A O 1
ATOM 1256 N N . LEU A 1 167 ? -8.966 0.280 8.325 1.00 98.88 167 LEU A N 1
ATOM 1257 C CA . LEU A 1 167 ? -8.467 1.568 7.842 1.00 98.88 167 LEU A CA 1
ATOM 1258 C C . LEU A 1 167 ? -7.168 1.347 7.063 1.00 98.88 167 LEU A C 1
ATOM 1260 O O . LEU A 1 167 ? -6.166 0.963 7.657 1.00 98.88 167 LEU A O 1
ATOM 1264 N N . THR A 1 168 ? -7.140 1.646 5.763 1.00 98.81 168 THR A N 1
ATOM 1265 C CA . THR A 1 168 ? -5.880 1.677 4.998 1.00 98.81 168 THR A CA 1
ATOM 1266 C C . THR A 1 168 ? -5.297 3.093 4.991 1.00 98.81 168 THR A C 1
ATOM 1268 O O . THR A 1 168 ? -6.023 4.046 4.680 1.00 98.81 168 THR A O 1
ATOM 1271 N N . VAL A 1 169 ? -4.000 3.233 5.280 1.00 98.75 169 VAL A N 1
ATOM 1272 C CA . VAL A 1 169 ? -3.241 4.498 5.216 1.00 98.75 169 VAL A CA 1
ATOM 1273 C C . VAL A 1 169 ? -1.958 4.351 4.393 1.00 98.75 169 VAL A C 1
ATOM 1275 O O . VAL A 1 169 ? -1.294 3.319 4.438 1.00 98.75 169 VAL A O 1
ATOM 1278 N N . SER A 1 170 ? -1.590 5.393 3.643 1.00 96.19 170 SER A N 1
ATOM 1279 C CA . SER A 1 170 ? -0.336 5.450 2.875 1.00 96.19 170 SER A CA 1
ATOM 1280 C C . SER A 1 170 ? 0.572 6.575 3.402 1.00 96.19 170 SER A C 1
ATOM 1282 O O . SER A 1 170 ? 0.320 7.738 3.066 1.00 96.19 170 SER A O 1
ATOM 1284 N N . PRO A 1 171 ? 1.600 6.278 4.218 1.00 93.19 171 PRO A N 1
ATOM 1285 C CA . PRO A 1 171 ? 2.633 7.244 4.571 1.00 93.19 171 PRO A CA 1
ATOM 1286 C C . PRO A 1 171 ? 3.532 7.548 3.369 1.00 93.19 171 PRO A C 1
ATOM 1288 O O . PRO A 1 171 ? 3.678 6.744 2.448 1.00 93.19 171 PRO A O 1
ATOM 1291 N N . HIS A 1 172 ? 4.161 8.721 3.411 1.00 84.12 172 HIS A N 1
ATOM 1292 C CA . HIS A 1 172 ? 5.044 9.221 2.357 1.00 84.12 172 HIS A CA 1
ATOM 1293 C C . HIS A 1 172 ? 6.514 9.235 2.833 1.00 84.12 172 HIS A C 1
ATOM 1295 O O . HIS A 1 172 ? 6.885 8.510 3.752 1.00 84.12 172 HIS A O 1
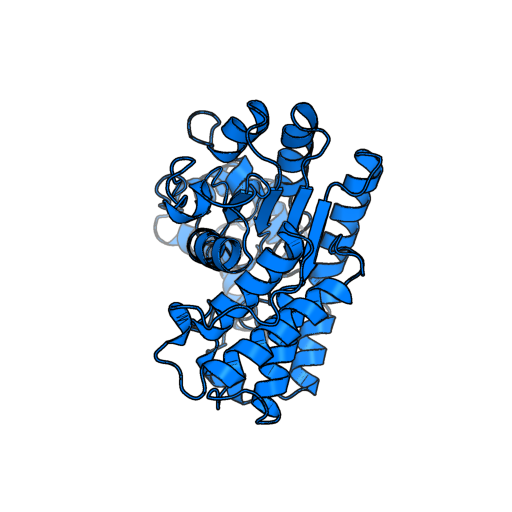ATOM 1301 N N . MET A 1 173 ? 7.372 10.056 2.222 1.00 75.12 173 MET A N 1
ATOM 1302 C CA . MET A 1 173 ? 8.838 10.020 2.402 1.00 75.12 173 MET A CA 1
ATOM 1303 C C . MET A 1 173 ? 9.356 10.221 3.846 1.00 75.12 173 MET A C 1
ATOM 1305 O O . MET A 1 173 ? 10.478 9.814 4.132 1.00 75.12 173 MET A O 1
ATOM 1309 N N . LEU A 1 174 ? 8.572 10.815 4.757 1.00 82.44 174 LEU A N 1
ATOM 1310 C CA . LEU A 1 174 ? 8.980 11.080 6.146 1.00 82.44 174 LEU A CA 1
ATOM 1311 C C . LEU A 1 174 ? 8.308 10.130 7.146 1.00 82.44 174 LEU A C 1
ATOM 1313 O O . LEU A 1 174 ? 7.088 10.203 7.336 1.00 82.44 174 LEU A O 1
ATOM 1317 N N . LEU A 1 175 ? 9.136 9.337 7.833 1.00 89.56 175 LEU A N 1
ATOM 1318 C CA . LEU A 1 175 ? 8.777 8.461 8.951 1.00 89.56 175 LEU A CA 1
ATOM 1319 C C . LEU A 1 175 ? 9.578 8.807 10.226 1.00 89.56 175 LEU A C 1
ATOM 1321 O O . LEU A 1 175 ? 10.749 9.178 10.097 1.00 89.56 175 LEU A O 1
ATOM 1325 N N . PRO A 1 176 ? 9.010 8.624 11.437 1.00 94.75 176 PRO A N 1
ATOM 1326 C CA . PRO A 1 176 ? 7.640 8.158 11.712 1.00 94.75 176 PRO A CA 1
ATOM 1327 C C . PRO A 1 176 ? 6.575 9.131 11.184 1.00 94.75 176 PRO A C 1
ATOM 1329 O O . PRO A 1 176 ? 6.883 10.286 10.911 1.00 94.75 176 PRO A O 1
ATOM 1332 N N . ASP A 1 177 ? 5.345 8.664 10.970 1.00 96.06 177 ASP A N 1
ATOM 1333 C CA . ASP A 1 177 ? 4.218 9.474 10.479 1.00 96.06 177 ASP A CA 1
ATOM 1334 C C . ASP A 1 177 ? 3.122 9.536 11.543 1.00 96.06 177 ASP A C 1
ATOM 1336 O O . ASP A 1 177 ? 2.355 8.592 11.731 1.00 96.06 177 ASP A O 1
ATOM 1340 N N . GLU A 1 178 ? 3.059 10.656 12.263 1.00 97.06 178 GLU A N 1
ATOM 1341 C CA . GLU A 1 178 ? 2.215 10.835 13.450 1.00 97.06 178 GLU A CA 1
ATOM 1342 C C . GLU A 1 178 ? 0.710 10.734 13.127 1.00 97.06 178 GLU A C 1
ATOM 1344 O O . GLU A 1 178 ? -0.115 10.500 14.009 1.00 97.06 178 GLU A O 1
ATOM 1349 N N . GLY A 1 179 ? 0.324 10.839 11.849 1.00 98.00 179 GLY A N 1
ATOM 1350 C CA . GLY A 1 179 ? -1.046 10.553 11.425 1.00 98.00 179 GLY A CA 1
ATOM 1351 C C . GLY A 1 179 ? -1.452 9.091 11.624 1.00 98.00 179 GLY A C 1
ATOM 1352 O O . GLY A 1 179 ? -2.616 8.837 11.930 1.00 98.00 179 GLY A O 1
ATOM 1353 N N . ILE A 1 180 ? -0.514 8.141 11.497 1.00 98.81 180 ILE A N 1
ATOM 1354 C CA . ILE A 1 180 ? -0.767 6.715 11.760 1.00 98.81 180 ILE A CA 1
ATOM 1355 C C . ILE A 1 180 ? -1.133 6.542 13.237 1.00 98.81 180 ILE A C 1
ATOM 1357 O O . ILE A 1 180 ? -2.179 5.971 13.547 1.00 98.81 180 ILE A O 1
ATOM 1361 N N . ASP A 1 181 ? -0.329 7.112 14.139 1.00 98.69 181 ASP A N 1
ATOM 1362 C CA . ASP A 1 181 ? -0.583 7.143 15.581 1.00 98.69 181 ASP A CA 1
ATOM 1363 C C . ASP A 1 181 ? -1.968 7.698 15.915 1.00 98.69 181 ASP A C 1
ATOM 1365 O O . ASP A 1 181 ? -2.736 7.067 16.644 1.00 98.69 181 ASP A O 1
ATOM 1369 N N . HIS A 1 182 ? -2.284 8.885 15.397 1.00 98.75 182 HIS A N 1
ATOM 1370 C CA . HIS A 1 182 ? -3.513 9.585 15.747 1.00 98.75 182 HIS A CA 1
ATOM 1371 C C . HIS A 1 182 ? -4.772 8.877 15.229 1.00 98.75 182 HIS A C 1
ATOM 1373 O O . HIS A 1 182 ? -5.737 8.743 15.981 1.00 98.75 182 HIS A O 1
ATOM 1379 N N . PHE A 1 183 ? -4.771 8.380 13.985 1.00 98.75 183 PHE A N 1
ATOM 1380 C CA . PHE A 1 183 ? -5.912 7.622 13.464 1.00 98.75 183 PHE A CA 1
ATOM 1381 C C . PHE A 1 183 ? -6.059 6.245 14.123 1.00 98.75 183 PHE A C 1
ATOM 1383 O O . PHE A 1 183 ? -7.187 5.824 14.370 1.00 98.75 183 PHE A O 1
ATOM 1390 N N . THR A 1 184 ? -4.951 5.572 14.458 1.00 98.81 184 THR A N 1
ATOM 1391 C CA . THR A 1 184 ? -4.979 4.296 15.196 1.00 98.81 184 THR A CA 1
ATOM 1392 C C . THR A 1 184 ? -5.632 4.481 16.563 1.00 98.81 184 THR A C 1
ATOM 1394 O O . THR A 1 184 ? -6.577 3.769 16.894 1.00 98.81 184 THR A O 1
ATOM 1397 N N . LYS A 1 185 ? -5.180 5.478 17.337 1.00 98.62 185 LYS A N 1
ATOM 1398 C CA . LYS A 1 185 ? -5.708 5.773 18.679 1.00 98.62 185 LYS A CA 1
ATOM 1399 C C . LYS A 1 185 ? -7.195 6.150 18.613 1.00 98.62 185 LYS A C 1
ATOM 1401 O O . LYS A 1 185 ? -8.006 5.476 19.243 1.00 98.62 185 LYS A O 1
ATOM 1406 N N . LEU A 1 186 ? -7.563 7.103 17.747 1.00 98.69 186 LEU A N 1
ATOM 1407 C CA . LEU A 1 186 ? -8.956 7.538 17.561 1.00 98.69 186 LEU A CA 1
ATOM 1408 C C . LEU A 1 186 ? -9.897 6.407 17.111 1.00 98.69 186 LEU A C 1
ATOM 1410 O O . LEU A 1 186 ? -11.074 6.391 17.460 1.00 98.69 186 LEU A O 1
ATOM 1414 N N . GLY A 1 187 ? -9.404 5.475 16.295 1.00 98.50 187 GLY A N 1
ATOM 1415 C CA . GLY A 1 187 ? -10.190 4.339 15.832 1.00 98.50 187 GLY A CA 1
ATOM 1416 C C . GLY A 1 187 ? -10.412 3.279 16.913 1.00 98.50 187 GLY A C 1
ATOM 1417 O O . GLY A 1 187 ? -11.537 2.806 17.087 1.00 98.50 187 GLY A O 1
ATOM 1418 N N . LEU A 1 188 ? -9.365 2.949 17.675 1.00 98.56 188 LEU A N 1
ATOM 1419 C CA . LEU A 1 188 ? -9.423 1.959 18.756 1.00 98.56 188 LEU A CA 1
ATOM 1420 C C . LEU A 1 188 ? -10.285 2.409 19.947 1.00 98.56 188 LEU A C 1
ATOM 1422 O O . LEU A 1 188 ? -10.868 1.553 20.609 1.00 98.56 188 LEU A O 1
ATOM 1426 N N . GLU A 1 189 ? -10.437 3.722 20.177 1.00 97.94 189 GLU A N 1
ATOM 1427 C CA . GLU A 1 189 ? -11.393 4.289 21.150 1.00 97.94 189 GLU A CA 1
ATOM 1428 C C . GLU A 1 189 ? -12.832 3.783 20.943 1.00 97.94 189 GLU A C 1
ATOM 1430 O O . GLU A 1 189 ? -13.588 3.653 21.908 1.00 97.94 189 GLU A O 1
ATOM 1435 N N . LYS A 1 190 ? -13.225 3.511 19.689 1.00 98.12 190 LYS A N 1
ATOM 1436 C CA . LYS A 1 190 ? -14.612 3.190 19.323 1.00 98.12 190 LYS A CA 1
ATOM 1437 C C . LYS A 1 190 ? -14.799 1.797 18.726 1.00 98.12 190 LYS A C 1
ATOM 1439 O O . LYS A 1 190 ? -15.816 1.162 19.006 1.00 98.12 190 LYS A O 1
ATOM 1444 N N . ASN A 1 191 ? -13.844 1.315 17.935 1.00 98.38 191 ASN A N 1
ATOM 1445 C CA . ASN A 1 191 ? -13.777 -0.074 17.492 1.00 98.38 191 ASN A CA 1
ATOM 1446 C C . ASN A 1 191 ? -12.460 -0.695 17.983 1.00 98.38 191 ASN A C 1
ATOM 1448 O O . ASN A 1 191 ? -11.451 -0.614 17.281 1.00 98.38 191 ASN A O 1
ATOM 1452 N N . PRO A 1 192 ? -12.457 -1.372 19.146 1.00 97.69 192 PRO A N 1
ATOM 1453 C CA . PRO A 1 192 ? -11.270 -2.058 19.643 1.00 97.69 192 PRO A CA 1
ATOM 1454 C C . PRO A 1 192 ? -10.698 -3.091 18.666 1.00 97.69 192 PRO A C 1
ATOM 1456 O O . PRO A 1 192 ? -9.530 -3.438 18.794 1.00 97.69 192 PRO A O 1
ATOM 1459 N N . ASN A 1 193 ? -11.486 -3.606 17.718 1.00 97.88 193 ASN A N 1
ATOM 1460 C CA . ASN A 1 193 ? -11.067 -4.617 16.742 1.00 97.88 193 ASN A CA 1
ATOM 1461 C C . ASN A 1 193 ? -10.701 -4.024 15.368 1.00 97.88 193 ASN A C 1
ATOM 1463 O O . ASN A 1 193 ? -10.525 -4.778 14.413 1.00 97.88 193 ASN A O 1
ATOM 1467 N N . LEU A 1 194 ? -10.566 -2.696 15.267 1.00 98.75 194 LEU A N 1
ATOM 1468 C CA . LEU A 1 194 ? -10.049 -2.025 14.076 1.00 98.75 194 LEU A CA 1
ATOM 1469 C C . LEU A 1 194 ? -8.660 -2.563 13.705 1.00 98.75 194 LEU A C 1
ATOM 1471 O O . LEU A 1 194 ? -7.748 -2.560 14.532 1.00 98.75 194 LEU A O 1
ATOM 1475 N N . ARG A 1 195 ? -8.489 -2.929 12.431 1.00 98.75 195 ARG A N 1
ATOM 1476 C CA . ARG A 1 195 ? -7.176 -3.171 11.820 1.00 98.75 195 ARG A CA 1
ATOM 1477 C C . ARG A 1 195 ? -6.746 -1.944 11.019 1.00 98.75 195 ARG A C 1
ATOM 1479 O O . ARG A 1 195 ? -7.483 -1.472 10.153 1.00 98.75 195 ARG A O 1
ATOM 1486 N N . VAL A 1 196 ? -5.545 -1.438 11.274 1.00 98.94 196 VAL A N 1
ATOM 1487 C CA . VAL A 1 196 ? -4.931 -0.349 10.501 1.00 98.94 196 VAL A CA 1
ATOM 1488 C C . VAL A 1 196 ? -3.876 -0.944 9.572 1.00 98.94 196 VAL A C 1
ATOM 1490 O O . VAL A 1 196 ? -2.909 -1.541 10.032 1.00 98.94 196 VAL A O 1
ATOM 1493 N N . LEU A 1 197 ? -4.064 -0.799 8.262 1.00 98.94 197 LEU A N 1
ATOM 1494 C CA . LEU A 1 197 ? -3.177 -1.333 7.229 1.00 98.94 197 LEU A CA 1
ATOM 1495 C C . LEU A 1 197 ? -2.345 -0.204 6.622 1.00 98.94 197 LEU A C 1
ATOM 1497 O O . LEU A 1 197 ? -2.877 0.678 5.947 1.00 98.94 197 LEU A O 1
ATOM 1501 N N . VAL A 1 198 ? -1.037 -0.228 6.855 1.00 98.88 198 VAL A N 1
ATOM 1502 C CA . VAL A 1 198 ? -0.108 0.811 6.406 1.00 98.88 198 VAL A CA 1
ATOM 1503 C C . VAL A 1 198 ? 0.607 0.363 5.133 1.00 98.88 198 VAL A C 1
ATOM 1505 O O . VAL A 1 198 ? 1.338 -0.623 5.153 1.00 98.88 198 VAL A O 1
ATOM 1508 N N . GLN A 1 199 ? 0.435 1.068 4.014 1.00 98.69 199 GLN A N 1
ATOM 1509 C CA . GLN A 1 199 ? 1.136 0.726 2.772 1.00 98.69 199 GLN A CA 1
ATOM 1510 C C . GLN A 1 199 ? 2.627 1.090 2.850 1.00 98.69 199 GLN A C 1
ATOM 1512 O O . GLN A 1 199 ? 2.991 2.266 2.779 1.00 98.69 199 GLN A O 1
ATOM 1517 N N . ALA A 1 200 ? 3.493 0.076 2.875 1.00 98.19 200 ALA A N 1
ATOM 1518 C CA . ALA A 1 200 ? 4.895 0.226 2.507 1.00 98.19 200 ALA A CA 1
ATOM 1519 C C . ALA A 1 200 ? 4.991 0.335 0.978 1.00 98.19 200 ALA A C 1
ATOM 1521 O O . ALA A 1 200 ? 4.974 -0.668 0.268 1.00 98.19 200 ALA A O 1
ATOM 1522 N N . SER A 1 201 ? 5.008 1.566 0.461 1.00 95.94 201 SER A N 1
ATOM 1523 C CA . SER A 1 201 ? 5.077 1.843 -0.983 1.00 95.94 201 SER A CA 1
ATOM 1524 C C . SER A 1 201 ? 6.468 1.541 -1.557 1.00 95.94 201 SER A C 1
ATOM 1526 O O . SER A 1 201 ? 7.450 1.507 -0.823 1.00 95.94 201 SER A O 1
ATOM 1528 N N . TRP A 1 202 ? 6.575 1.393 -2.879 1.00 95.12 202 TRP A N 1
ATOM 1529 C CA . TRP A 1 202 ? 7.862 1.455 -3.587 1.00 95.12 202 TRP A CA 1
ATOM 1530 C C . TRP A 1 202 ? 8.430 2.892 -3.550 1.00 95.12 202 TRP A C 1
ATOM 1532 O O . TRP A 1 202 ? 7.667 3.841 -3.323 1.00 95.12 202 TRP A O 1
ATOM 1542 N N . PRO A 1 203 ? 9.743 3.099 -3.760 1.00 91.50 203 PRO A N 1
ATOM 1543 C CA . PRO A 1 203 ? 10.351 4.406 -3.576 1.00 91.50 203 PRO A CA 1
ATOM 1544 C C . PRO A 1 203 ? 10.108 5.289 -4.806 1.00 91.50 203 PRO A C 1
ATOM 1546 O O . PRO A 1 203 ? 10.293 4.872 -5.952 1.00 91.50 203 PRO A O 1
ATOM 1549 N N . ALA A 1 204 ? 9.703 6.539 -4.576 1.00 89.25 204 ALA A N 1
ATOM 1550 C CA . ALA A 1 204 ? 9.496 7.498 -5.656 1.00 89.25 204 ALA A CA 1
ATOM 1551 C C . ALA A 1 204 ? 10.816 7.774 -6.403 1.00 89.25 204 ALA A C 1
ATOM 1553 O O . ALA A 1 204 ? 11.864 7.918 -5.772 1.00 89.25 204 ALA A O 1
ATOM 1554 N N . ARG A 1 205 ? 10.762 7.854 -7.742 1.00 90.69 205 ARG A N 1
ATOM 1555 C CA . ARG A 1 205 ? 11.948 7.953 -8.629 1.00 90.69 205 ARG A CA 1
ATOM 1556 C C . ARG A 1 205 ? 13.022 6.885 -8.363 1.00 90.69 205 ARG A C 1
ATOM 1558 O O . ARG A 1 205 ? 14.207 7.156 -8.517 1.00 90.69 205 ARG A O 1
ATOM 1565 N N . ASP A 1 206 ? 12.624 5.699 -7.905 1.00 91.44 206 ASP A N 1
ATOM 1566 C CA . ASP A 1 206 ? 13.532 4.584 -7.591 1.00 91.44 206 ASP A CA 1
ATOM 1567 C C . ASP A 1 206 ? 14.597 4.958 -6.536 1.00 91.44 206 ASP A C 1
ATOM 1569 O O . ASP A 1 206 ? 15.717 4.456 -6.537 1.00 91.44 206 ASP A O 1
ATOM 1573 N N . GLY A 1 207 ? 14.259 5.892 -5.638 1.00 85.69 207 GLY A N 1
ATOM 1574 C CA . GLY A 1 207 ? 15.182 6.425 -4.633 1.00 85.69 207 GLY A CA 1
ATOM 1575 C C . GLY A 1 207 ? 16.123 7.527 -5.140 1.00 85.69 207 GLY A C 1
ATOM 1576 O O . GLY A 1 207 ? 16.899 8.065 -4.353 1.00 85.69 207 GLY A O 1
ATOM 1577 N N . ASN A 1 208 ? 16.051 7.933 -6.414 1.00 83.12 208 ASN A N 1
ATOM 1578 C CA . ASN A 1 208 ? 16.795 9.089 -6.918 1.00 83.12 208 ASN A CA 1
ATOM 1579 C C . ASN A 1 208 ? 16.150 10.402 -6.433 1.00 83.12 208 ASN A C 1
ATOM 1581 O O . ASN A 1 208 ? 15.152 10.893 -6.972 1.00 83.12 208 ASN A O 1
ATOM 1585 N N . LEU A 1 209 ? 16.753 10.973 -5.389 1.00 66.94 209 LEU A N 1
ATOM 1586 C CA . LEU A 1 209 ? 16.332 12.226 -4.757 1.00 66.94 209 LEU A CA 1
ATOM 1587 C C . LEU A 1 209 ? 17.093 13.459 -5.286 1.00 66.94 209 LEU A C 1
ATOM 1589 O O . LEU A 1 209 ? 16.691 14.589 -5.011 1.00 66.94 209 LEU A O 1
ATOM 1593 N N . THR A 1 210 ? 18.174 13.270 -6.054 1.00 55.94 210 THR A N 1
ATOM 1594 C CA . THR A 1 210 ? 19.076 14.351 -6.497 1.00 55.94 210 THR A CA 1
ATOM 1595 C C . THR A 1 210 ? 18.603 15.072 -7.762 1.00 55.94 210 THR A C 1
ATOM 1597 O O . THR A 1 210 ? 18.974 16.228 -7.970 1.00 55.94 210 THR A O 1
ATOM 1600 N N . GLY A 1 211 ? 17.690 14.468 -8.531 1.00 62.25 211 GLY A N 1
ATOM 1601 C CA . GLY A 1 211 ? 16.776 15.212 -9.407 1.00 62.25 211 GLY A CA 1
ATOM 1602 C C . GLY A 1 211 ? 17.029 15.135 -10.911 1.00 62.25 211 GLY A C 1
ATOM 1603 O O . GLY A 1 211 ? 16.404 15.905 -11.636 1.00 62.25 211 GLY A O 1
ATOM 1604 N N . ASP A 1 212 ? 17.875 14.212 -11.366 1.00 77.19 212 ASP A N 1
ATOM 1605 C CA . ASP A 1 212 ? 17.950 13.793 -12.770 1.00 77.19 212 ASP A CA 1
ATOM 1606 C C . ASP A 1 212 ? 17.550 12.311 -12.850 1.00 77.19 212 ASP A C 1
ATOM 1608 O O . ASP A 1 212 ? 18.340 11.412 -12.555 1.00 77.19 212 ASP A O 1
ATOM 1612 N N . PHE A 1 213 ? 16.259 12.069 -13.094 1.00 88.50 213 PHE A N 1
ATOM 1613 C CA . PHE A 1 213 ? 15.666 10.736 -13.196 1.00 88.50 213 PHE A CA 1
ATOM 1614 C C . PHE A 1 213 ? 14.467 10.774 -14.137 1.00 88.50 213 PHE A C 1
ATOM 1616 O O . PHE A 1 213 ? 13.521 11.528 -13.899 1.00 88.50 213 PHE A O 1
ATOM 1623 N N . HIS A 1 214 ? 14.471 9.889 -15.131 1.00 94.06 214 HIS A N 1
ATOM 1624 C CA . HIS A 1 214 ? 13.363 9.689 -16.057 1.00 94.06 214 HIS A CA 1
ATOM 1625 C C . HIS A 1 214 ? 12.890 8.238 -16.048 1.00 94.06 214 HIS A C 1
ATOM 1627 O O . HIS A 1 214 ? 13.692 7.320 -15.894 1.00 94.06 214 HIS A O 1
ATOM 1633 N N . ASN A 1 215 ? 11.593 8.015 -16.279 1.00 95.44 215 ASN A N 1
ATOM 1634 C CA . ASN A 1 215 ? 10.974 6.688 -16.263 1.00 95.44 215 ASN A CA 1
ATOM 1635 C C . ASN A 1 215 ? 11.686 5.682 -17.190 1.00 95.44 215 ASN A C 1
ATOM 1637 O O . ASN A 1 215 ? 11.784 4.502 -16.868 1.00 95.44 215 ASN A O 1
ATOM 1641 N N . ALA A 1 216 ? 12.240 6.152 -18.312 1.00 96.88 216 ALA A N 1
ATOM 1642 C CA . ALA A 1 216 ? 13.003 5.327 -19.247 1.00 96.88 216 ALA A CA 1
ATOM 1643 C C . ALA A 1 216 ? 14.227 4.635 -18.610 1.00 96.88 216 ALA A C 1
ATOM 1645 O O . ALA A 1 216 ? 14.508 3.496 -18.977 1.00 96.88 216 ALA A O 1
ATOM 1646 N N . LEU A 1 217 ? 14.883 5.265 -17.623 1.00 95.50 217 LEU A N 1
ATOM 1647 C CA . LEU A 1 217 ? 16.051 4.716 -16.912 1.00 95.50 217 LEU A CA 1
ATOM 1648 C C . LEU A 1 217 ? 15.717 3.444 -16.120 1.00 95.50 217 LEU A C 1
ATOM 1650 O O . LEU A 1 217 ? 16.602 2.653 -15.807 1.00 95.50 217 LEU A O 1
ATOM 1654 N N . ARG A 1 218 ? 14.431 3.205 -15.816 1.00 97.31 218 ARG A N 1
ATOM 1655 C CA . ARG A 1 218 ? 13.992 1.957 -15.176 1.00 97.31 218 ARG A CA 1
ATOM 1656 C C . ARG A 1 218 ? 14.307 0.732 -16.022 1.00 97.31 218 ARG A C 1
ATOM 1658 O O . ARG A 1 218 ? 14.421 -0.347 -15.463 1.00 97.31 218 ARG A O 1
ATOM 1665 N N . ASN A 1 219 ? 14.439 0.880 -17.339 1.00 98.19 219 ASN A N 1
ATOM 1666 C CA . ASN A 1 219 ? 14.732 -0.232 -18.243 1.00 98.19 219 ASN A CA 1
ATOM 1667 C C . ASN A 1 219 ? 16.177 -0.733 -18.126 1.00 98.19 219 ASN A C 1
ATOM 1669 O O . ASN A 1 219 ? 16.425 -1.895 -18.427 1.00 98.19 219 ASN A O 1
ATOM 1673 N N . ASP A 1 220 ? 17.091 0.115 -17.648 1.00 96.44 220 ASP A N 1
ATOM 1674 C CA . ASP A 1 220 ? 18.511 -0.208 -17.470 1.00 96.44 220 ASP A CA 1
ATOM 1675 C C . ASP A 1 220 ? 18.799 -0.849 -16.092 1.00 96.44 220 ASP A C 1
ATOM 1677 O O . ASP A 1 220 ? 19.922 -1.268 -15.809 1.00 96.44 220 ASP A O 1
ATOM 1681 N N . ALA A 1 221 ? 17.788 -0.935 -15.216 1.00 95.81 221 ALA A N 1
ATOM 1682 C CA . ALA A 1 221 ? 17.916 -1.501 -13.877 1.00 95.81 221 ALA A CA 1
ATOM 1683 C C . ALA A 1 221 ? 18.031 -3.037 -13.915 1.00 95.81 221 ALA A C 1
ATOM 1685 O O . ALA A 1 221 ? 17.132 -3.726 -14.395 1.00 95.81 221 ALA A O 1
ATOM 1686 N N . THR A 1 222 ? 19.110 -3.580 -13.350 1.00 97.88 222 THR A N 1
ATOM 1687 C CA . THR A 1 222 ? 19.333 -5.022 -13.143 1.00 97.88 222 THR A CA 1
ATOM 1688 C C . THR A 1 222 ? 18.695 -5.516 -11.839 1.00 97.88 222 THR A C 1
ATOM 1690 O O . THR A 1 222 ? 18.443 -4.716 -10.936 1.00 97.88 222 THR A O 1
ATOM 1693 N N . VAL A 1 223 ? 18.510 -6.835 -11.681 1.00 97.94 223 VAL A N 1
ATOM 1694 C CA . VAL A 1 223 ? 18.017 -7.453 -10.427 1.00 97.94 223 VAL A CA 1
ATOM 1695 C C . VAL A 1 223 ? 18.877 -7.040 -9.223 1.00 97.94 223 VAL A C 1
ATOM 1697 O O . VAL A 1 223 ? 18.348 -6.663 -8.183 1.00 97.94 223 VAL A O 1
ATOM 1700 N N . GLU A 1 224 ? 20.203 -6.999 -9.388 1.00 97.88 224 GLU A N 1
ATOM 1701 C CA . GLU A 1 224 ? 21.137 -6.503 -8.367 1.00 97.88 224 GLU A CA 1
ATOM 1702 C C . GLU A 1 224 ? 20.850 -5.041 -7.975 1.00 97.88 224 GLU A C 1
ATOM 1704 O O . GLU A 1 224 ? 20.828 -4.703 -6.791 1.00 97.88 224 GLU A O 1
ATOM 1709 N N . SER A 1 225 ? 20.571 -4.171 -8.953 1.00 96.00 225 SER A N 1
ATOM 1710 C CA . SER A 1 225 ? 20.233 -2.769 -8.683 1.00 96.00 225 SER A CA 1
ATOM 1711 C C . SER A 1 225 ? 18.876 -2.604 -7.986 1.00 96.00 225 SER A C 1
ATOM 1713 O O . SER A 1 225 ? 18.747 -1.738 -7.119 1.00 96.00 225 SER A O 1
ATOM 1715 N N . LEU A 1 226 ? 17.894 -3.465 -8.290 1.00 96.44 226 LEU A N 1
ATOM 1716 C CA . LEU A 1 226 ? 16.600 -3.496 -7.603 1.00 96.44 226 LEU A CA 1
ATOM 1717 C C . LEU A 1 226 ? 16.748 -3.965 -6.155 1.00 96.44 226 LEU A C 1
ATOM 1719 O O . LEU A 1 226 ? 16.231 -3.313 -5.251 1.00 96.44 226 LEU A O 1
ATOM 1723 N N . HIS A 1 227 ? 17.520 -5.028 -5.920 1.00 96.25 227 HIS A N 1
ATOM 1724 C CA . HIS A 1 227 ? 17.870 -5.479 -4.575 1.00 96.25 227 HIS A CA 1
ATOM 1725 C C . HIS A 1 227 ? 18.555 -4.361 -3.782 1.00 96.25 227 HIS A C 1
ATOM 1727 O O . HIS A 1 227 ? 18.132 -4.045 -2.674 1.00 96.25 227 HIS A O 1
ATOM 1733 N N . LYS A 1 228 ? 19.552 -3.685 -4.367 1.00 95.50 228 LYS A N 1
ATOM 1734 C CA . LYS A 1 228 ? 20.233 -2.557 -3.718 1.00 95.50 228 LYS A CA 1
ATOM 1735 C C . LYS A 1 228 ? 19.279 -1.396 -3.406 1.00 95.50 228 LYS A C 1
ATOM 1737 O O . LYS A 1 228 ? 19.361 -0.825 -2.323 1.00 95.50 228 LYS A O 1
ATOM 1742 N N . MET A 1 229 ? 18.363 -1.058 -4.317 1.00 94.00 229 MET A N 1
ATOM 1743 C CA . MET A 1 229 ? 17.309 -0.062 -4.082 1.00 94.00 229 MET A CA 1
ATOM 1744 C C . MET A 1 229 ? 16.395 -0.471 -2.914 1.00 94.00 229 MET A C 1
ATOM 1746 O O . MET A 1 229 ? 16.114 0.358 -2.048 1.00 94.00 229 MET A O 1
ATOM 1750 N N . ARG A 1 230 ? 15.963 -1.738 -2.870 1.00 94.31 230 ARG A N 1
ATOM 1751 C CA . ARG A 1 230 ? 15.101 -2.294 -1.817 1.00 94.31 230 ARG A CA 1
ATOM 1752 C C . ARG A 1 230 ? 15.783 -2.265 -0.450 1.00 94.31 230 ARG A C 1
ATOM 1754 O O . ARG A 1 230 ? 15.169 -1.789 0.500 1.00 94.31 230 ARG A O 1
ATOM 1761 N N . GLU A 1 231 ? 17.045 -2.684 -0.343 1.00 94.25 231 GLU A N 1
ATOM 1762 C CA . GLU A 1 231 ? 17.755 -2.657 0.945 1.00 94.25 231 GLU A CA 1
ATOM 1763 C C . GLU A 1 231 ? 18.039 -1.221 1.421 1.00 94.25 231 GLU A C 1
ATOM 1765 O O . GLU A 1 231 ? 17.774 -0.906 2.579 1.00 94.25 231 GLU A O 1
ATOM 1770 N N . MET A 1 232 ? 18.431 -0.297 0.530 1.00 91.12 232 MET A N 1
ATOM 1771 C CA . MET A 1 232 ? 18.549 1.127 0.894 1.00 91.12 232 MET A CA 1
ATOM 1772 C C . MET A 1 232 ? 17.209 1.712 1.373 1.00 91.12 232 MET A C 1
ATOM 1774 O O . MET A 1 232 ? 17.178 2.483 2.333 1.00 91.12 232 MET A O 1
ATOM 1778 N N . GLN A 1 233 ? 16.085 1.340 0.746 1.00 91.56 233 GLN A N 1
ATOM 1779 C CA . GLN A 1 233 ? 14.759 1.737 1.225 1.00 91.56 233 GLN A CA 1
ATOM 1780 C C . GLN A 1 233 ? 14.428 1.091 2.582 1.00 91.56 233 GLN A C 1
ATOM 1782 O O . GLN A 1 233 ? 13.824 1.747 3.439 1.00 91.56 233 GLN A O 1
ATOM 1787 N N . ARG A 1 234 ? 14.824 -0.169 2.798 1.00 93.50 234 ARG A N 1
ATOM 1788 C CA . ARG A 1 234 ? 14.604 -0.886 4.057 1.00 93.50 234 ARG A CA 1
ATOM 1789 C C . ARG A 1 234 ? 15.285 -0.167 5.219 1.00 93.50 234 ARG A C 1
ATOM 1791 O O . ARG A 1 234 ? 14.601 0.250 6.152 1.00 93.50 234 ARG A O 1
ATOM 1798 N N . GLU A 1 235 ? 16.588 0.069 5.092 1.00 90.31 235 GLU A N 1
ATOM 1799 C CA . GLU A 1 235 ? 17.423 0.767 6.077 1.00 90.31 235 GLU A CA 1
ATOM 1800 C C . GLU A 1 235 ? 16.932 2.197 6.366 1.00 90.31 235 GLU A C 1
ATOM 1802 O O . GLU A 1 235 ? 16.803 2.608 7.521 1.00 90.31 235 GLU A O 1
ATOM 1807 N N . GLN A 1 236 ? 16.653 2.982 5.319 1.00 86.44 236 GLN A N 1
ATOM 1808 C CA . GLN A 1 236 ? 16.388 4.418 5.467 1.00 86.44 236 GLN A CA 1
ATOM 1809 C C . GLN A 1 236 ? 14.937 4.742 5.842 1.00 86.44 236 GLN A C 1
ATOM 1811 O O . GLN A 1 236 ? 14.687 5.799 6.437 1.00 86.44 236 GLN A O 1
ATOM 1816 N N . TRP A 1 237 ? 13.983 3.874 5.492 1.00 92.50 237 TRP A N 1
ATOM 1817 C CA . TRP A 1 237 ? 12.545 4.143 5.594 1.00 92.50 237 TRP A CA 1
ATOM 1818 C C . TRP A 1 237 ? 11.781 2.997 6.269 1.00 92.50 237 TRP A C 1
ATOM 1820 O O . TRP A 1 237 ? 11.134 3.232 7.289 1.00 92.50 237 TRP A O 1
ATOM 1830 N N . LEU A 1 238 ? 11.867 1.761 5.764 1.00 96.06 238 LEU A N 1
ATOM 1831 C CA . LEU A 1 238 ? 10.971 0.682 6.209 1.00 96.06 238 LEU A CA 1
ATOM 1832 C C . LEU A 1 238 ? 11.171 0.311 7.681 1.00 96.06 238 LEU A C 1
ATOM 1834 O O . LEU A 1 238 ? 10.188 0.216 8.407 1.00 96.06 238 LEU A O 1
ATOM 1838 N N . THR A 1 239 ? 12.412 0.222 8.162 1.00 96.94 239 THR A N 1
ATOM 1839 C CA . THR A 1 239 ? 12.696 -0.085 9.574 1.00 96.94 239 THR A CA 1
ATOM 1840 C C . THR A 1 239 ? 12.155 0.979 10.541 1.00 96.94 239 THR A C 1
ATOM 1842 O O . THR A 1 239 ? 11.816 0.666 11.682 1.00 96.94 239 THR A O 1
ATOM 1845 N N . LYS A 1 240 ? 11.956 2.227 10.087 1.00 97.50 240 LYS A N 1
ATOM 1846 C CA . LYS A 1 240 ? 11.272 3.270 10.878 1.00 97.50 240 LYS A CA 1
ATOM 1847 C C . LYS A 1 240 ? 9.761 3.027 10.956 1.00 97.50 240 LYS A C 1
ATOM 1849 O O . LYS A 1 240 ? 9.164 3.302 11.996 1.00 97.50 240 LYS A O 1
ATOM 1854 N N . LEU A 1 241 ? 9.148 2.485 9.899 1.00 98.50 241 LEU A N 1
ATOM 1855 C CA . LEU A 1 241 ? 7.745 2.060 9.917 1.00 98.50 241 LEU A CA 1
ATOM 1856 C C . LEU A 1 241 ? 7.561 0.802 10.772 1.00 98.50 241 LEU A C 1
ATOM 1858 O O . LEU A 1 241 ? 6.670 0.775 11.615 1.00 98.50 241 LEU A O 1
ATOM 1862 N N . GLU A 1 242 ? 8.422 -0.203 10.604 1.00 98.62 242 GLU A N 1
ATOM 1863 C CA . GLU A 1 242 ? 8.442 -1.434 11.408 1.00 98.62 242 GLU A CA 1
ATOM 1864 C C . GLU A 1 242 ? 8.553 -1.089 12.912 1.00 98.62 242 GLU A C 1
ATOM 1866 O O . GLU A 1 242 ? 7.763 -1.575 13.727 1.00 98.62 242 GLU A O 1
ATOM 1871 N N . ALA A 1 243 ? 9.434 -0.151 13.284 1.00 98.69 243 ALA A N 1
ATOM 1872 C CA . ALA A 1 243 ? 9.536 0.365 14.652 1.00 98.69 243 ALA A CA 1
ATOM 1873 C C . ALA A 1 243 ? 8.269 1.109 15.127 1.00 98.69 243 ALA A C 1
ATOM 1875 O O . ALA A 1 243 ? 7.790 0.851 16.233 1.00 98.69 243 ALA A O 1
ATOM 1876 N N . GLN A 1 244 ? 7.689 1.999 14.307 1.00 98.69 244 GLN A N 1
ATOM 1877 C CA . GLN A 1 244 ? 6.471 2.742 14.666 1.00 98.69 244 GLN A CA 1
ATOM 1878 C C . GLN A 1 244 ? 5.264 1.807 14.867 1.00 98.69 244 GLN A C 1
ATOM 1880 O O . GLN A 1 244 ? 4.538 1.927 15.854 1.00 98.69 244 GLN A O 1
ATOM 1885 N N . VAL A 1 245 ? 5.072 0.839 13.967 1.00 98.75 245 VAL A N 1
ATOM 1886 C CA . VAL A 1 245 ? 4.003 -0.170 14.047 1.00 98.75 245 VAL A CA 1
ATOM 1887 C C . VAL A 1 245 ? 4.193 -1.070 15.272 1.00 98.75 245 VAL A C 1
ATOM 1889 O O . VAL A 1 245 ? 3.227 -1.347 15.983 1.00 98.75 245 VAL A O 1
ATOM 1892 N N . THR A 1 246 ? 5.432 -1.455 15.590 1.00 98.81 246 THR A N 1
ATOM 1893 C CA . THR A 1 246 ? 5.754 -2.217 16.810 1.00 98.81 246 THR A CA 1
ATOM 1894 C C . THR A 1 246 ? 5.416 -1.435 18.084 1.00 98.81 246 THR A C 1
ATOM 1896 O O . THR A 1 246 ? 4.789 -1.980 18.997 1.00 98.81 246 THR A O 1
ATOM 1899 N N . ALA A 1 247 ? 5.766 -0.146 18.147 1.00 98.75 247 ALA A N 1
ATOM 1900 C CA . ALA A 1 247 ? 5.449 0.720 19.285 1.00 98.75 247 ALA A CA 1
ATOM 1901 C C . ALA A 1 247 ? 3.932 0.926 19.459 1.00 98.75 247 ALA A C 1
ATOM 1903 O O . ALA A 1 247 ? 3.425 0.885 20.584 1.00 98.75 247 ALA A O 1
ATOM 1904 N N . LEU A 1 248 ? 3.190 1.082 18.356 1.00 98.62 248 LEU A N 1
ATOM 1905 C CA . LEU A 1 248 ? 1.728 1.173 18.374 1.00 98.62 248 LEU A CA 1
ATOM 1906 C C . LEU A 1 248 ? 1.065 -0.124 18.845 1.00 98.62 248 LEU A C 1
ATOM 1908 O O . LEU A 1 248 ? 0.198 -0.067 19.714 1.00 98.62 248 LEU A O 1
ATOM 1912 N N . ASN A 1 249 ? 1.503 -1.284 18.349 1.00 98.69 249 ASN A N 1
ATOM 1913 C CA . ASN A 1 249 ? 0.961 -2.580 18.768 1.00 98.69 249 ASN A CA 1
ATOM 1914 C C . ASN A 1 249 ? 1.272 -2.892 20.240 1.00 98.69 249 ASN A C 1
ATOM 1916 O O . ASN A 1 249 ? 0.396 -3.355 20.969 1.00 98.69 249 ASN A O 1
ATOM 1920 N N . THR A 1 250 ? 2.477 -2.550 20.710 1.00 98.56 250 THR A N 1
ATOM 1921 C CA . THR A 1 250 ? 2.835 -2.618 22.139 1.00 98.56 250 THR A CA 1
ATOM 1922 C C . THR A 1 250 ? 1.916 -1.727 22.982 1.00 98.56 250 THR A C 1
ATOM 1924 O O . THR A 1 250 ? 1.393 -2.172 24.000 1.00 98.56 250 THR A O 1
ATOM 1927 N N . THR A 1 251 ? 1.652 -0.493 22.534 1.00 97.81 251 THR A N 1
ATOM 1928 C CA . THR A 1 251 ? 0.767 0.464 23.231 1.00 97.81 251 THR A CA 1
ATOM 1929 C C . THR A 1 251 ? -0.699 0.009 23.235 1.00 97.81 251 THR A C 1
ATOM 1931 O O . THR A 1 251 ? -1.409 0.225 24.213 1.00 97.81 251 THR A O 1
ATOM 1934 N N . ALA A 1 252 ? -1.158 -0.641 22.162 1.00 97.19 252 ALA A N 1
ATOM 1935 C CA . ALA A 1 252 ? -2.503 -1.209 22.047 1.00 97.19 252 ALA A CA 1
ATOM 1936 C C . ALA A 1 252 ? -2.662 -2.575 22.749 1.00 97.19 252 ALA A C 1
ATOM 1938 O O . ALA A 1 252 ? -3.777 -3.096 22.821 1.00 97.19 252 ALA A O 1
ATOM 1939 N N . GLY A 1 253 ? -1.566 -3.182 23.221 1.00 97.81 253 GLY A N 1
ATOM 1940 C CA . GLY A 1 253 ? -1.544 -4.526 23.803 1.00 97.81 253 GLY A CA 1
ATOM 1941 C C . GLY A 1 253 ? -1.827 -5.665 22.812 1.00 97.81 253 GLY A C 1
ATOM 1942 O O . GLY A 1 253 ? -2.090 -6.783 23.252 1.00 97.81 253 GLY A O 1
ATOM 1943 N N . LYS A 1 254 ? -1.825 -5.403 21.494 1.00 97.25 254 LYS A N 1
ATOM 1944 C CA . LYS A 1 254 ? -2.127 -6.386 20.434 1.00 97.25 254 LYS A CA 1
ATOM 1945 C C . LYS A 1 254 ? -1.729 -5.912 19.033 1.00 97.25 254 LYS A C 1
ATOM 1947 O O . LYS A 1 254 ? -1.487 -4.731 18.806 1.00 97.25 254 LYS A O 1
ATOM 1952 N N . GLU A 1 255 ? -1.749 -6.841 18.079 1.00 97.19 255 GLU A N 1
ATOM 1953 C CA . GLU A 1 255 ? -1.583 -6.598 16.639 1.00 97.19 255 GLU A CA 1
ATOM 1954 C C . GLU A 1 255 ? -2.795 -5.837 16.047 1.00 97.19 255 GLU A C 1
ATOM 1956 O O . GLU A 1 255 ? -3.680 -6.437 15.442 1.00 97.19 255 GLU A O 1
ATOM 1961 N N . ALA A 1 256 ? -2.866 -4.518 16.253 1.00 98.19 256 ALA A N 1
ATOM 1962 C CA . ALA A 1 256 ? -3.910 -3.647 15.692 1.00 98.19 256 ALA A CA 1
ATOM 1963 C C . ALA A 1 256 ? -3.467 -2.933 14.401 1.00 98.19 256 ALA A C 1
ATOM 1965 O O . ALA A 1 256 ? -4.295 -2.557 13.571 1.00 98.19 256 ALA A O 1
ATOM 1966 N N . VAL A 1 257 ? -2.159 -2.741 14.227 1.00 98.88 257 VAL A N 1
ATOM 1967 C CA . VAL A 1 257 ? -1.534 -2.081 13.080 1.00 98.88 257 VAL A CA 1
ATOM 1968 C C . VAL A 1 257 ? -0.660 -3.090 12.336 1.00 98.88 257 VAL A C 1
ATOM 1970 O O . VAL A 1 257 ? 0.098 -3.844 12.949 1.00 98.88 257 VAL A O 1
ATOM 1973 N N . HIS A 1 258 ? -0.758 -3.098 11.011 1.00 98.88 258 HIS A N 1
ATOM 1974 C CA . HIS A 1 258 ? -0.049 -4.009 10.116 1.00 98.88 258 HIS A CA 1
ATOM 1975 C C . HIS A 1 258 ? 0.542 -3.245 8.922 1.00 98.88 258 HIS A C 1
ATOM 1977 O O . HIS A 1 258 ? 0.094 -2.144 8.596 1.00 98.88 258 HIS A O 1
ATOM 1983 N N . ILE A 1 259 ? 1.511 -3.842 8.230 1.00 98.88 259 ILE A N 1
ATOM 1984 C CA . ILE A 1 259 ? 2.170 -3.267 7.049 1.00 98.88 259 ILE A CA 1
ATOM 1985 C C . ILE A 1 259 ? 1.783 -4.069 5.804 1.00 98.88 259 ILE A C 1
ATOM 1987 O O . ILE A 1 259 ? 1.968 -5.280 5.765 1.00 98.88 259 ILE A O 1
ATOM 1991 N N . VAL A 1 260 ? 1.290 -3.401 4.759 1.00 98.88 260 VAL A N 1
ATOM 1992 C CA . VAL A 1 260 ? 1.082 -4.008 3.436 1.00 98.88 260 VAL A CA 1
ATOM 1993 C C . VAL A 1 260 ? 2.377 -3.821 2.625 1.00 98.88 260 VAL A C 1
ATOM 1995 O O . VAL A 1 260 ? 2.688 -2.676 2.277 1.00 98.88 260 VAL A O 1
ATOM 1998 N N . PRO A 1 261 ? 3.142 -4.889 2.324 1.00 98.38 261 PRO A N 1
ATOM 1999 C CA . PRO A 1 261 ? 4.495 -4.837 1.748 1.00 98.38 261 PRO A CA 1
ATOM 2000 C C . PRO A 1 261 ? 4.463 -4.635 0.226 1.00 98.38 261 PRO A C 1
ATOM 2002 O O . PRO A 1 261 ? 4.979 -5.422 -0.566 1.00 98.38 261 PRO A O 1
ATOM 2005 N N . VAL A 1 262 ? 3.796 -3.568 -0.206 1.00 98.50 262 VAL A N 1
ATOM 2006 C CA . VAL A 1 262 ? 3.561 -3.288 -1.624 1.00 98.50 262 VAL A CA 1
ATOM 2007 C C . VAL A 1 262 ? 4.880 -3.066 -2.374 1.00 98.50 262 VAL A C 1
ATOM 2009 O O . VAL A 1 262 ? 5.017 -3.541 -3.496 1.00 98.50 262 VAL A O 1
ATOM 2012 N N . GLY A 1 263 ? 5.865 -2.405 -1.760 1.00 97.62 263 GLY A N 1
ATOM 2013 C CA . GLY A 1 263 ? 7.195 -2.189 -2.337 1.00 97.62 263 GLY A CA 1
ATOM 2014 C C . GLY A 1 263 ? 7.925 -3.484 -2.709 1.00 97.62 263 GLY A C 1
ATOM 2015 O O . GLY A 1 263 ? 8.485 -3.558 -3.801 1.00 97.62 263 GLY A O 1
ATOM 2016 N N . ASP A 1 264 ? 7.844 -4.517 -1.864 1.00 98.12 264 ASP A N 1
ATOM 2017 C CA . ASP A 1 264 ? 8.466 -5.823 -2.124 1.00 98.12 264 ASP A CA 1
ATOM 2018 C C . ASP A 1 264 ? 7.783 -6.531 -3.312 1.00 98.12 264 ASP A C 1
ATOM 2020 O O . ASP A 1 264 ? 8.463 -7.023 -4.214 1.00 98.12 264 ASP A O 1
ATOM 2024 N N . ALA A 1 265 ? 6.446 -6.474 -3.403 1.00 98.81 265 ALA A N 1
ATOM 2025 C CA . ALA A 1 265 ? 5.701 -6.982 -4.562 1.00 98.81 265 ALA A CA 1
ATOM 2026 C C . ALA A 1 265 ? 6.073 -6.251 -5.870 1.00 98.81 265 ALA A C 1
ATOM 2028 O O . ALA A 1 265 ? 6.253 -6.881 -6.914 1.00 98.81 265 ALA A O 1
ATOM 2029 N N . VAL A 1 266 ? 6.215 -4.917 -5.827 1.00 98.75 266 VAL A N 1
ATOM 2030 C CA . VAL A 1 266 ? 6.661 -4.113 -6.982 1.00 98.75 266 VAL A CA 1
ATOM 2031 C C . VAL A 1 266 ? 8.089 -4.476 -7.397 1.00 98.75 266 VAL A C 1
ATOM 2033 O O . VAL A 1 266 ? 8.375 -4.512 -8.595 1.00 98.75 266 VAL A O 1
ATOM 2036 N N . CYS A 1 267 ? 8.970 -4.770 -6.438 1.00 98.44 267 CYS A N 1
ATOM 2037 C CA . CYS A 1 267 ? 10.324 -5.248 -6.701 1.00 98.44 267 CYS A CA 1
ATOM 2038 C C . CYS A 1 267 ? 10.291 -6.574 -7.480 1.00 98.44 267 CYS A C 1
ATOM 2040 O O . CYS A 1 267 ? 10.794 -6.637 -8.602 1.00 98.44 267 CYS A O 1
ATOM 2042 N N . ALA A 1 268 ? 9.573 -7.575 -6.963 1.00 98.75 268 ALA A N 1
ATOM 2043 C CA . ALA A 1 268 ? 9.463 -8.898 -7.576 1.00 98.75 268 ALA A CA 1
ATOM 2044 C C . ALA A 1 268 ? 8.808 -8.881 -8.977 1.00 98.75 268 ALA A C 1
ATOM 2046 O O . ALA A 1 268 ? 9.232 -9.617 -9.870 1.00 98.75 268 ALA A O 1
ATOM 2047 N N . LEU A 1 269 ? 7.827 -8.000 -9.232 1.00 98.88 269 LEU A N 1
ATOM 2048 C CA . LEU A 1 269 ? 7.279 -7.826 -10.588 1.00 98.88 269 LEU A CA 1
ATOM 2049 C C . LEU A 1 269 ? 8.321 -7.252 -11.559 1.00 98.88 269 LEU A C 1
ATOM 2051 O O . LEU A 1 269 ? 8.377 -7.666 -12.715 1.00 98.88 269 LEU A O 1
ATOM 2055 N N . ARG A 1 270 ? 9.156 -6.306 -11.116 1.00 98.75 270 ARG A N 1
ATOM 2056 C CA . ARG A 1 270 ? 10.223 -5.740 -11.956 1.00 98.75 270 ARG A CA 1
ATOM 2057 C C . ARG A 1 270 ? 11.336 -6.746 -12.225 1.00 98.75 270 ARG A C 1
ATOM 2059 O O . ARG A 1 270 ? 11.823 -6.798 -13.350 1.00 98.75 270 ARG A O 1
ATOM 2066 N N . GLU A 1 271 ? 11.679 -7.571 -11.241 1.00 98.75 271 GLU A N 1
ATOM 2067 C CA . GLU A 1 271 ? 12.575 -8.720 -11.408 1.00 98.75 271 GLU A CA 1
ATOM 2068 C C . GLU A 1 271 ? 12.018 -9.676 -12.480 1.00 98.75 271 GLU A C 1
ATOM 2070 O O . GLU A 1 271 ? 12.711 -9.973 -13.453 1.00 98.75 271 GLU A O 1
ATOM 2075 N N . CYS A 1 272 ? 10.722 -10.015 -12.420 1.00 98.81 272 CYS A N 1
ATOM 2076 C CA . CYS A 1 272 ? 10.054 -10.798 -13.467 1.00 98.81 272 CYS A CA 1
ATOM 2077 C C . CYS A 1 272 ? 10.099 -10.131 -14.858 1.00 98.81 272 CYS A C 1
ATOM 2079 O O . CYS A 1 272 ? 10.203 -10.838 -15.859 1.00 98.81 272 CYS A O 1
ATOM 2081 N N . VAL A 1 273 ? 10.035 -8.796 -14.960 1.00 98.69 273 VAL A N 1
ATOM 2082 C CA . VAL A 1 273 ? 10.185 -8.083 -16.247 1.00 98.69 273 VAL A CA 1
ATOM 2083 C C . VAL A 1 273 ? 11.619 -8.186 -16.781 1.00 98.69 273 VAL A C 1
ATOM 2085 O O . VAL A 1 273 ? 11.796 -8.451 -17.968 1.00 98.69 273 VAL A O 1
ATOM 2088 N N . ILE A 1 274 ? 12.640 -8.028 -15.929 1.00 98.56 274 ILE A N 1
ATOM 2089 C CA . ILE A 1 274 ? 14.060 -8.162 -16.321 1.00 98.56 274 ILE A CA 1
ATOM 2090 C C . ILE A 1 274 ? 14.354 -9.568 -16.850 1.00 98.56 274 ILE A C 1
ATOM 2092 O O . ILE A 1 274 ? 15.058 -9.728 -17.843 1.00 98.56 274 ILE A O 1
ATOM 2096 N N . GLU A 1 275 ? 13.795 -10.587 -16.203 1.00 98.31 275 GLU A N 1
ATOM 2097 C CA . GLU A 1 275 ? 13.978 -11.987 -16.585 1.00 98.31 275 GLU A CA 1
ATOM 2098 C C . GLU A 1 275 ? 13.100 -12.433 -17.774 1.00 98.31 275 GLU A C 1
ATOM 2100 O O . GLU A 1 275 ? 13.145 -13.601 -18.158 1.00 98.31 275 GLU A O 1
ATOM 2105 N N . GLY A 1 276 ? 12.274 -11.546 -18.346 1.00 98.06 276 GLY A N 1
ATOM 2106 C CA . GLY A 1 276 ? 11.340 -11.884 -19.429 1.00 98.06 276 GLY A CA 1
ATOM 2107 C C . GLY A 1 276 ? 10.173 -12.790 -19.005 1.00 98.06 276 GLY A C 1
ATOM 2108 O O . GLY A 1 276 ? 9.513 -13.382 -19.856 1.00 98.06 276 GLY A O 1
ATOM 2109 N N . LYS A 1 277 ? 9.915 -12.908 -17.697 1.00 98.25 277 LYS A N 1
ATOM 2110 C CA . LYS A 1 277 ? 8.880 -13.757 -17.081 1.00 98.25 277 LYS A CA 1
ATOM 2111 C C . LYS A 1 277 ? 7.548 -13.035 -16.837 1.00 98.25 277 LYS A C 1
ATOM 2113 O O . LYS A 1 277 ? 6.602 -13.677 -16.396 1.00 98.25 277 LYS A O 1
ATOM 2118 N N . ALA A 1 278 ? 7.456 -11.727 -17.092 1.00 98.19 278 ALA A N 1
ATOM 2119 C CA . ALA A 1 278 ? 6.230 -10.939 -16.943 1.00 98.19 278 ALA A CA 1
ATOM 2120 C C . ALA A 1 278 ? 5.387 -10.947 -18.242 1.00 98.19 278 ALA A C 1
ATOM 2122 O O . ALA A 1 278 ? 5.763 -10.279 -19.211 1.00 98.19 278 ALA A O 1
ATOM 2123 N N . PRO A 1 279 ? 4.243 -11.660 -18.303 1.00 98.12 279 PRO A N 1
ATOM 2124 C CA . PRO A 1 279 ? 3.475 -11.785 -19.540 1.00 98.12 27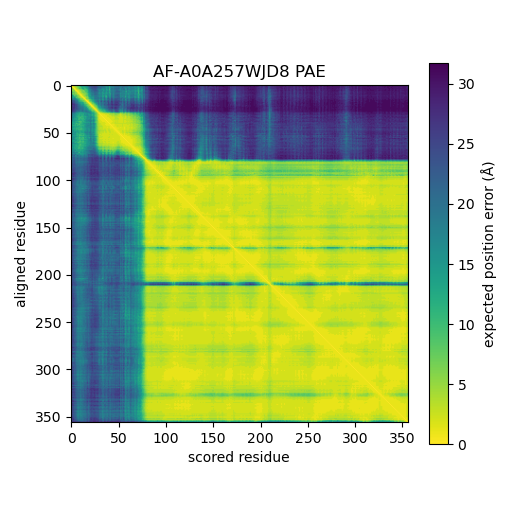9 PRO A CA 1
ATOM 2125 C C . PRO A 1 279 ? 2.961 -10.424 -20.019 1.00 98.12 279 PRO A C 1
ATOM 2127 O O . PRO A 1 279 ? 2.435 -9.631 -19.243 1.00 98.12 279 PRO A O 1
ATOM 2130 N N . GLY A 1 280 ? 3.154 -10.133 -21.306 1.00 96.38 280 GLY A N 1
ATOM 2131 C CA . GLY A 1 280 ? 2.732 -8.874 -21.926 1.00 96.38 280 GLY A CA 1
ATOM 2132 C C . GLY A 1 280 ? 3.519 -7.612 -21.540 1.00 96.38 280 GLY A C 1
ATOM 2133 O O . GLY A 1 280 ? 3.209 -6.554 -22.087 1.00 96.38 280 GLY A O 1
ATOM 2134 N N . ILE A 1 281 ? 4.526 -7.684 -20.657 1.00 97.69 281 ILE A N 1
ATOM 2135 C CA . ILE A 1 281 ? 5.276 -6.511 -20.169 1.00 97.69 281 ILE A CA 1
ATOM 2136 C C . ILE A 1 281 ? 6.769 -6.669 -20.477 1.00 97.69 281 ILE A C 1
ATOM 2138 O O . ILE A 1 281 ? 7.483 -7.411 -19.812 1.00 97.69 281 ILE A O 1
ATOM 2142 N N . MET A 1 282 ? 7.250 -5.925 -21.477 1.00 96.31 282 MET A N 1
ATOM 2143 C CA . MET A 1 282 ? 8.622 -6.049 -21.998 1.00 96.31 282 MET A CA 1
ATOM 2144 C C . MET A 1 282 ? 9.630 -5.072 -21.370 1.00 96.31 282 MET A C 1
ATOM 2146 O O . MET A 1 282 ? 10.824 -5.164 -21.649 1.00 96.31 282 MET A O 1
ATOM 2150 N N . LYS A 1 283 ? 9.165 -4.081 -20.600 1.00 97.81 283 LYS A N 1
ATOM 2151 C CA . LYS A 1 283 ? 9.973 -2.960 -20.095 1.00 97.81 283 LYS A CA 1
ATOM 2152 C C . LYS A 1 283 ? 9.505 -2.535 -18.711 1.00 97.81 283 LYS A C 1
ATOM 2154 O O . LYS A 1 283 ? 8.309 -2.400 -18.470 1.00 97.81 283 LYS A O 1
ATOM 2159 N N . GLN A 1 284 ? 10.446 -2.260 -17.810 1.00 98.25 284 GLN A N 1
ATOM 2160 C CA . GLN A 1 284 ? 10.121 -1.809 -16.453 1.00 98.25 284 GLN A CA 1
ATOM 2161 C C . GLN A 1 284 ? 9.449 -0.431 -16.452 1.00 98.25 284 GLN A C 1
ATOM 2163 O O . GLN A 1 284 ? 8.598 -0.175 -15.605 1.00 98.25 284 GLN A O 1
ATOM 2168 N N . ALA A 1 285 ? 9.788 0.439 -17.410 1.00 98.06 285 ALA A N 1
ATOM 2169 C CA . ALA A 1 285 ? 9.150 1.744 -17.571 1.00 98.06 285 ALA A CA 1
ATOM 2170 C C . ALA A 1 285 ? 7.636 1.641 -17.841 1.00 98.06 285 ALA A C 1
ATOM 2172 O O . ALA A 1 285 ? 6.889 2.506 -17.391 1.00 98.06 285 ALA A O 1
ATOM 2173 N N . ASP A 1 286 ? 7.168 0.574 -18.501 1.00 97.50 286 ASP A N 1
ATOM 2174 C CA . ASP A 1 286 ? 5.757 0.390 -18.878 1.00 97.50 286 ASP A CA 1
ATOM 2175 C C . ASP A 1 286 ? 4.853 0.089 -17.658 1.00 97.50 286 ASP A C 1
ATOM 2177 O O . ASP A 1 286 ? 3.629 0.206 -17.732 1.00 97.50 286 ASP A O 1
ATOM 2181 N N . LEU A 1 287 ? 5.445 -0.240 -16.499 1.00 98.31 287 LEU A N 1
ATOM 2182 C CA . LEU A 1 287 ? 4.746 -0.361 -15.213 1.00 98.31 287 LEU A CA 1
ATOM 2183 C C . LEU A 1 287 ? 4.377 0.999 -14.596 1.00 98.31 287 LEU A C 1
ATOM 2185 O O . LEU A 1 287 ? 3.529 1.053 -13.699 1.00 98.31 287 LEU A O 1
ATOM 2189 N N . PHE A 1 288 ? 4.984 2.093 -15.065 1.00 98.19 288 PHE A N 1
ATOM 2190 C CA . PHE A 1 288 ? 4.877 3.418 -14.460 1.00 98.19 288 PHE A CA 1
ATOM 2191 C C . PHE A 1 288 ? 4.465 4.479 -15.482 1.00 98.19 288 PHE A C 1
ATOM 2193 O O . PHE A 1 288 ? 4.938 4.522 -16.612 1.00 98.19 288 PHE A O 1
ATOM 2200 N N . ARG A 1 289 ? 3.578 5.380 -15.066 1.00 95.25 289 ARG A N 1
ATOM 2201 C CA . ARG A 1 289 ? 3.034 6.446 -15.915 1.00 95.25 289 ARG A CA 1
ATOM 2202 C C . ARG A 1 289 ? 3.986 7.638 -16.048 1.00 95.25 289 ARG A C 1
ATOM 2204 O O . ARG A 1 289 ? 3.905 8.391 -17.012 1.00 95.25 289 ARG A O 1
ATOM 2211 N N . ASP A 1 290 ? 4.831 7.856 -15.043 1.00 94.38 290 ASP A N 1
ATOM 2212 C CA . ASP A 1 290 ? 5.675 9.041 -14.916 1.00 94.38 290 ASP A CA 1
ATOM 2213 C C . ASP A 1 290 ? 6.935 8.782 -14.071 1.00 94.38 290 ASP A C 1
ATOM 2215 O O . ASP A 1 290 ? 7.055 7.777 -13.364 1.00 94.38 290 ASP A O 1
ATOM 2219 N N . ASP A 1 291 ? 7.888 9.712 -14.149 1.00 93.81 291 ASP A N 1
ATOM 2220 C CA . ASP A 1 291 ? 9.197 9.649 -13.484 1.00 93.81 291 ASP A CA 1
ATOM 2221 C C . ASP A 1 291 ? 9.074 9.4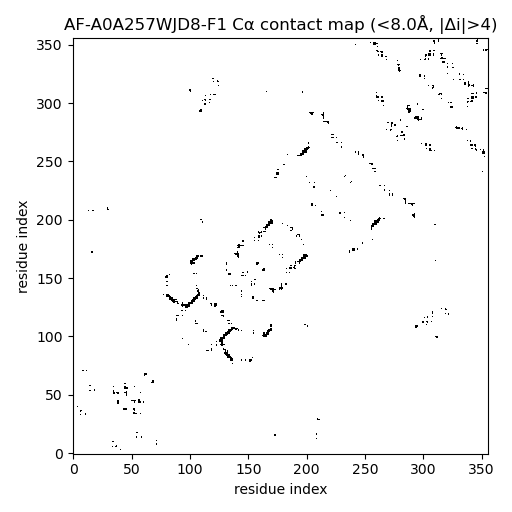31 -11.968 1.00 93.81 291 ASP A C 1
ATOM 2223 O O . ASP A 1 291 ? 9.809 8.629 -11.386 1.00 93.81 291 ASP A O 1
ATOM 2227 N N . LEU A 1 292 ? 8.087 10.075 -11.328 1.00 90.62 292 LEU A N 1
ATOM 2228 C CA . LEU A 1 292 ? 7.818 9.910 -9.896 1.00 90.62 292 LEU A CA 1
ATOM 2229 C C . LEU A 1 292 ? 7.506 8.449 -9.540 1.00 90.62 292 LEU A C 1
ATOM 2231 O O . LEU A 1 292 ? 7.860 8.013 -8.448 1.00 90.62 292 LEU A O 1
ATOM 2235 N N . GLY A 1 293 ? 6.910 7.695 -10.466 1.00 94.81 293 GLY A N 1
ATOM 2236 C CA . GLY A 1 293 ? 6.588 6.283 -10.302 1.00 94.81 293 GLY A CA 1
ATOM 2237 C C . GLY A 1 293 ? 5.119 6.020 -9.981 1.00 94.81 293 GLY A C 1
ATOM 2238 O O . GLY A 1 293 ? 4.834 5.042 -9.298 1.00 94.81 293 GLY A O 1
ATOM 2239 N N . HIS A 1 294 ? 4.176 6.852 -10.442 1.00 96.75 294 HIS A N 1
ATOM 2240 C CA . HIS A 1 294 ? 2.757 6.480 -10.364 1.00 96.75 294 HIS A CA 1
ATOM 2241 C C . HIS A 1 294 ? 2.462 5.237 -11.224 1.00 96.75 294 HIS A C 1
ATOM 2243 O O . HIS A 1 294 ? 3.034 5.108 -12.308 1.00 96.75 294 HIS A O 1
ATOM 2249 N N . PRO A 1 295 ? 1.546 4.350 -10.801 1.00 97.56 295 PRO A N 1
ATOM 2250 C CA . PRO A 1 295 ? 1.343 3.063 -11.458 1.00 97.56 295 PRO A CA 1
ATOM 2251 C C . PRO A 1 295 ? 0.555 3.154 -12.773 1.00 97.56 295 PRO A C 1
ATOM 2253 O O . PRO A 1 295 ? -0.403 3.919 -12.897 1.00 97.56 295 PRO A O 1
ATOM 2256 N N . MET A 1 296 ? 0.923 2.295 -13.724 1.00 97.50 296 MET A N 1
ATOM 2257 C CA . MET A 1 296 ? 0.081 1.871 -14.852 1.00 97.50 296 MET A CA 1
ATOM 2258 C C . MET A 1 296 ? -0.890 0.749 -14.408 1.00 97.50 296 MET A C 1
ATOM 2260 O O . MET A 1 296 ? -0.818 0.308 -13.253 1.00 97.50 296 MET A O 1
ATOM 2264 N N . PRO A 1 297 ? -1.836 0.279 -15.252 1.00 97.25 297 PRO A N 1
ATOM 2265 C CA . PRO A 1 297 ? -2.895 -0.637 -14.810 1.00 97.25 297 PRO A CA 1
ATOM 2266 C C . PRO A 1 297 ? -2.408 -1.956 -14.194 1.00 97.25 297 PRO A C 1
ATOM 2268 O O . PRO A 1 297 ? -2.933 -2.349 -13.155 1.00 97.25 297 PRO A O 1
ATOM 2271 N N . ALA A 1 298 ? -1.369 -2.588 -14.756 1.00 98.19 298 ALA A N 1
ATOM 2272 C CA . ALA A 1 298 ? -0.749 -3.789 -14.182 1.00 98.19 298 ALA A CA 1
ATOM 2273 C C . ALA A 1 298 ? -0.261 -3.551 -12.745 1.00 98.19 298 ALA A C 1
ATOM 2275 O O . ALA A 1 298 ? -0.617 -4.287 -11.826 1.00 98.19 298 ALA A O 1
ATOM 2276 N N . LEU A 1 299 ? 0.473 -2.459 -12.524 1.00 98.44 299 LEU A N 1
ATOM 2277 C CA . LEU A 1 299 ? 0.985 -2.128 -11.200 1.00 98.44 299 LEU A CA 1
ATOM 2278 C C . LEU A 1 299 ? -0.147 -1.744 -10.230 1.00 98.44 299 LEU A C 1
ATOM 2280 O O . LEU A 1 299 ? -0.143 -2.175 -9.084 1.00 98.44 299 LEU A O 1
ATOM 2284 N N . SER A 1 300 ? -1.173 -1.023 -10.695 1.00 98.62 300 SER A N 1
ATOM 2285 C CA . SER A 1 300 ? -2.363 -0.699 -9.885 1.00 98.62 300 SER A CA 1
ATOM 2286 C C . SER A 1 300 ? -3.114 -1.954 -9.419 1.00 98.62 300 SER A C 1
ATOM 2288 O O . SER A 1 300 ? -3.604 -2.005 -8.288 1.00 98.62 300 SER A O 1
ATOM 2290 N N . VAL A 1 301 ? -3.189 -2.981 -10.270 1.00 98.81 301 VAL A N 1
ATOM 2291 C CA . VAL A 1 301 ? -3.823 -4.265 -9.942 1.00 98.81 301 VAL A CA 1
ATOM 2292 C C . VAL A 1 301 ? -2.994 -5.053 -8.930 1.00 98.81 301 VAL A C 1
ATOM 2294 O O . VAL A 1 301 ? -3.568 -5.500 -7.942 1.00 98.81 301 VAL A O 1
ATOM 2297 N N . LEU A 1 302 ? -1.668 -5.137 -9.097 1.00 98.94 302 LEU A N 1
ATOM 2298 C CA . LEU A 1 302 ? -0.771 -5.756 -8.109 1.00 98.94 302 LEU A CA 1
ATOM 2299 C C . LEU A 1 302 ? -0.947 -5.129 -6.719 1.00 98.94 302 LEU A C 1
ATOM 2301 O O . LEU A 1 302 ? -1.219 -5.827 -5.746 1.00 98.94 302 LEU A O 1
ATOM 2305 N N . VAL A 1 303 ? -0.864 -3.796 -6.644 1.00 98.88 303 VAL A N 1
ATOM 2306 C CA . VAL A 1 303 ? -1.043 -3.033 -5.398 1.00 98.88 303 VAL A CA 1
ATOM 2307 C C . VAL A 1 303 ? -2.408 -3.333 -4.771 1.00 98.88 303 VAL A C 1
ATOM 2309 O O . VAL A 1 303 ? -2.501 -3.562 -3.565 1.00 98.88 303 VAL A O 1
ATOM 2312 N N . THR A 1 304 ? -3.472 -3.379 -5.580 1.00 98.88 304 THR A N 1
ATOM 2313 C CA . THR A 1 304 ? -4.818 -3.689 -5.081 1.00 98.88 304 THR A CA 1
ATOM 2314 C C . THR A 1 304 ? -4.933 -5.134 -4.595 1.00 98.88 304 THR A C 1
ATOM 2316 O O . THR A 1 304 ? -5.593 -5.361 -3.585 1.00 98.88 304 THR A O 1
ATOM 2319 N N . TYR A 1 305 ? -4.262 -6.101 -5.226 1.00 98.94 305 TYR A N 1
ATOM 2320 C CA . TYR A 1 305 ? -4.239 -7.481 -4.740 1.00 98.94 305 TYR A CA 1
ATOM 2321 C C . TYR A 1 305 ? -3.494 -7.632 -3.406 1.00 98.94 305 TYR A C 1
ATOM 2323 O O . TYR A 1 305 ? -3.975 -8.371 -2.546 1.00 98.94 305 TYR A O 1
ATOM 2331 N N . CYS A 1 306 ? -2.415 -6.877 -3.162 1.00 98.94 306 CYS A N 1
ATOM 2332 C CA . CYS A 1 306 ? -1.772 -6.843 -1.841 1.00 98.94 306 CYS A CA 1
ATOM 2333 C C . CYS A 1 306 ? -2.735 -6.316 -0.760 1.00 98.94 306 CYS A C 1
ATOM 2335 O O . CYS A 1 306 ? -2.824 -6.878 0.333 1.00 98.94 306 CYS A O 1
ATOM 2337 N N . HIS A 1 307 ? -3.504 -5.263 -1.071 1.00 98.88 307 HIS A N 1
ATOM 2338 C CA . HIS A 1 307 ? -4.537 -4.741 -0.165 1.00 98.88 307 HIS A CA 1
ATOM 2339 C C . HIS A 1 307 ? -5.697 -5.718 0.026 1.00 98.88 307 HIS A C 1
ATOM 2341 O O . HIS A 1 307 ? -6.091 -5.946 1.162 1.00 98.88 307 HIS A O 1
ATOM 2347 N N . PHE A 1 308 ? -6.211 -6.344 -1.035 1.00 98.81 308 PHE A N 1
ATOM 2348 C CA . PHE A 1 308 ? -7.234 -7.392 -0.943 1.00 98.81 308 PHE A CA 1
ATOM 2349 C C . PHE A 1 308 ? -6.792 -8.511 0.014 1.00 98.81 308 PHE A C 1
ATOM 2351 O O . PHE A 1 308 ? -7.549 -8.879 0.914 1.00 98.81 308 PHE A O 1
ATOM 2358 N N . ALA A 1 309 ? -5.554 -8.995 -0.137 1.00 98.81 309 ALA A N 1
ATOM 2359 C CA . ALA A 1 309 ? -5.001 -10.055 0.697 1.00 98.81 309 ALA A CA 1
ATOM 2360 C C . ALA A 1 309 ? -4.892 -9.629 2.168 1.00 98.81 309 ALA A C 1
ATOM 2362 O O . ALA A 1 309 ? -5.340 -10.357 3.052 1.00 98.81 309 ALA A O 1
ATOM 2363 N N . ALA A 1 310 ? -4.373 -8.427 2.441 1.00 98.75 310 ALA A N 1
ATOM 2364 C CA . ALA A 1 310 ? -4.238 -7.905 3.800 1.00 98.75 310 ALA A CA 1
ATOM 2365 C C . ALA A 1 310 ? -5.590 -7.578 4.471 1.00 98.75 310 ALA A C 1
ATOM 2367 O O . ALA A 1 310 ? -5.760 -7.837 5.667 1.00 98.75 310 ALA A O 1
ATOM 2368 N N . ILE A 1 311 ? -6.562 -7.044 3.719 1.00 98.75 311 ILE A N 1
ATOM 2369 C CA . ILE A 1 311 ? -7.920 -6.729 4.194 1.00 98.75 311 ILE A CA 1
ATOM 2370 C C . ILE A 1 311 ? -8.661 -8.017 4.565 1.00 98.75 311 ILE A C 1
ATOM 2372 O O . ILE A 1 311 ? -9.107 -8.148 5.704 1.00 98.75 311 ILE A O 1
ATOM 2376 N N . HIS A 1 312 ? -8.763 -8.964 3.627 1.00 98.25 312 HIS A N 1
ATOM 2377 C CA . HIS A 1 312 ? -9.633 -10.142 3.753 1.00 98.25 312 HIS A CA 1
ATOM 2378 C C . HIS A 1 312 ? -8.942 -11.392 4.308 1.00 98.25 312 HIS A C 1
ATOM 2380 O O . HIS A 1 312 ? -9.622 -12.388 4.531 1.00 98.25 312 HIS A O 1
ATOM 2386 N N . GLN A 1 313 ? -7.616 -11.366 4.502 1.00 97.38 313 GLN A N 1
ATOM 2387 C CA . GLN A 1 313 ? -6.795 -12.525 4.899 1.00 97.38 313 GLN A CA 1
ATOM 2388 C C . GLN A 1 313 ? -7.013 -13.752 3.987 1.00 97.38 313 GLN A C 1
ATOM 2390 O O . GLN A 1 313 ? -7.066 -14.893 4.437 1.00 97.38 313 GLN A O 1
ATOM 2395 N N . ARG A 1 314 ? -7.154 -13.513 2.676 1.00 97.75 314 ARG A N 1
ATOM 2396 C CA . ARG A 1 314 ? -7.373 -14.544 1.647 1.00 97.75 314 ARG A CA 1
ATOM 2397 C C . ARG A 1 314 ? -6.463 -14.318 0.447 1.00 97.75 314 ARG A C 1
ATOM 2399 O O . ARG A 1 314 ? -6.207 -13.176 0.074 1.00 97.75 314 ARG A O 1
ATOM 2406 N N . SER A 1 315 ? -6.038 -15.404 -0.194 1.00 98.31 315 SER A N 1
ATOM 2407 C CA . SER A 1 315 ? -5.270 -15.305 -1.435 1.00 98.31 315 SER A CA 1
ATOM 2408 C C . SER A 1 315 ? -6.112 -14.697 -2.569 1.00 98.31 315 SER A C 1
ATOM 2410 O O . SER A 1 315 ? -7.274 -15.084 -2.728 1.00 98.31 315 SER A O 1
ATOM 2412 N N . PRO A 1 316 ? -5.556 -13.764 -3.364 1.00 98.56 316 PRO A N 1
ATOM 2413 C CA . PRO A 1 316 ? -6.169 -13.276 -4.595 1.00 98.56 316 PRO A CA 1
ATOM 2414 C C . PRO A 1 316 ? -6.007 -14.254 -5.773 1.00 98.56 316 PRO A C 1
ATOM 2416 O O . PRO A 1 316 ? -6.571 -14.006 -6.838 1.00 98.56 316 PRO A O 1
ATOM 2419 N N . VAL A 1 317 ? -5.233 -15.338 -5.617 1.00 98.69 317 VAL A N 1
ATOM 2420 C CA . VAL A 1 317 ? -4.976 -16.325 -6.677 1.00 98.69 317 VAL A CA 1
ATOM 2421 C C . VAL A 1 317 ? -6.274 -17.015 -7.100 1.00 98.69 317 VAL A C 1
ATOM 2423 O O . VAL A 1 317 ? -7.018 -17.541 -6.274 1.00 98.69 317 VAL A O 1
ATOM 2426 N N . GLY A 1 318 ? -6.541 -17.004 -8.407 1.00 98.25 318 GLY A N 1
ATOM 2427 C CA . GLY A 1 318 ? -7.754 -17.563 -9.007 1.00 98.25 318 GLY A CA 1
ATOM 2428 C C . GLY A 1 318 ? -8.908 -16.566 -9.161 1.00 98.25 318 GLY A C 1
ATOM 2429 O O . GLY A 1 318 ? -9.943 -16.933 -9.716 1.00 98.25 318 GLY A O 1
ATOM 2430 N N . LEU A 1 319 ? -8.752 -15.305 -8.736 1.00 98.50 319 LEU A N 1
ATOM 2431 C CA . LEU A 1 319 ? -9.726 -14.259 -9.066 1.00 98.50 319 LEU A CA 1
ATOM 2432 C C . LEU A 1 319 ? -9.728 -13.977 -10.587 1.00 98.50 319 LEU A C 1
ATOM 2434 O O . LEU A 1 319 ? -8.676 -14.047 -11.231 1.00 98.50 319 LEU A O 1
ATOM 2438 N N . PRO A 1 320 ? -10.879 -13.629 -11.189 1.00 98.19 320 PRO A N 1
ATOM 2439 C CA . PRO A 1 320 ? -10.962 -13.314 -12.612 1.00 98.19 320 PRO A CA 1
ATOM 2440 C C . PRO A 1 320 ? -10.143 -12.067 -12.971 1.00 98.19 320 PRO A C 1
ATOM 2442 O O . PRO A 1 320 ? -9.936 -11.181 -12.138 1.00 98.19 320 PRO A O 1
ATOM 2445 N N . VAL A 1 321 ? -9.728 -11.981 -14.239 1.00 98.19 321 VAL A N 1
ATOM 2446 C CA . VAL A 1 321 ? -8.985 -10.834 -14.783 1.00 98.19 321 VAL A CA 1
ATOM 2447 C C . VAL A 1 321 ? -9.789 -9.542 -14.560 1.00 98.19 321 VAL A C 1
ATOM 2449 O O . VAL A 1 321 ? -10.904 -9.418 -15.078 1.00 98.19 321 VAL A O 1
ATOM 2452 N N . PRO A 1 322 ? -9.267 -8.558 -13.805 1.00 96.94 322 PRO A N 1
ATOM 2453 C CA . PRO A 1 322 ? -9.988 -7.329 -13.527 1.00 96.94 322 PRO A CA 1
ATOM 2454 C C . PRO A 1 322 ? -10.052 -6.456 -14.783 1.00 96.94 322 PRO A C 1
ATOM 2456 O O . PRO A 1 322 ? -9.124 -6.420 -15.590 1.00 96.94 322 PRO A O 1
ATOM 2459 N N . ALA A 1 323 ? -11.122 -5.668 -14.917 1.00 95.31 323 ALA A N 1
ATOM 2460 C CA . ALA A 1 323 ? -11.377 -4.849 -16.109 1.00 95.31 323 ALA A CA 1
ATOM 2461 C C . ALA A 1 323 ? -10.264 -3.829 -16.448 1.00 95.31 323 ALA A C 1
ATOM 2463 O O . ALA A 1 323 ? -10.231 -3.323 -17.566 1.00 95.31 323 ALA A O 1
ATOM 2464 N N . ALA A 1 324 ? -9.354 -3.545 -15.510 1.00 95.31 324 ALA A N 1
ATOM 2465 C CA . ALA A 1 324 ? -8.160 -2.727 -15.721 1.00 95.31 324 ALA A CA 1
ATOM 2466 C C . ALA A 1 324 ? -7.079 -3.405 -16.595 1.00 95.31 324 ALA A C 1
ATOM 2468 O O . ALA A 1 324 ? -6.236 -2.703 -17.143 1.00 95.31 324 ALA A O 1
ATOM 2469 N N . LEU A 1 325 ? -7.100 -4.738 -16.739 1.00 96.31 325 LEU A N 1
ATOM 2470 C CA . LEU A 1 325 ? -6.154 -5.502 -17.568 1.00 96.31 325 LEU A CA 1
ATOM 2471 C C . LEU A 1 325 ? -6.757 -6.009 -18.884 1.00 96.31 325 LEU A C 1
ATOM 2473 O O . LEU A 1 325 ? -6.052 -6.641 -19.659 1.00 96.31 325 LEU A O 1
ATOM 2477 N N . LYS A 1 326 ? -8.043 -5.748 -19.155 1.00 92.00 326 LYS A N 1
ATOM 2478 C CA . LYS A 1 326 ? -8.780 -6.360 -20.280 1.00 92.00 326 LYS A CA 1
ATOM 2479 C C . LYS A 1 326 ? -8.132 -6.133 -21.663 1.00 92.00 326 LYS A C 1
ATOM 2481 O O . LYS A 1 326 ? -8.321 -6.953 -22.552 1.00 92.00 326 LYS A O 1
ATOM 2486 N N . ASP A 1 327 ? -7.413 -5.017 -21.828 1.00 88.94 327 ASP A N 1
ATOM 2487 C CA . ASP A 1 327 ? -6.763 -4.592 -23.078 1.00 88.94 327 ASP A CA 1
ATOM 2488 C C . ASP A 1 327 ? -5.238 -4.861 -23.068 1.00 88.94 327 ASP A C 1
ATOM 2490 O O . ASP A 1 327 ? -4.524 -4.443 -23.979 1.00 88.94 327 ASP A O 1
ATOM 2494 N N . VAL A 1 328 ? -4.710 -5.514 -22.024 1.00 91.19 328 VAL A N 1
ATOM 2495 C CA . VAL A 1 328 ? -3.278 -5.823 -21.876 1.00 91.19 328 VAL A CA 1
ATOM 2496 C C . VAL A 1 328 ? -2.966 -7.155 -22.581 1.00 91.19 328 VAL A C 1
ATOM 2498 O O . VAL A 1 328 ? -3.728 -8.112 -22.433 1.00 91.19 328 VAL A O 1
ATOM 2501 N N . PRO A 1 329 ? -1.863 -7.280 -23.345 1.00 92.25 329 PRO A N 1
ATOM 2502 C CA . PRO A 1 329 ? -1.462 -8.565 -23.918 1.00 92.25 329 PRO A CA 1
ATOM 2503 C C . PRO A 1 329 ? -1.229 -9.618 -22.825 1.00 92.25 329 PRO A C 1
ATOM 2505 O O . PRO A 1 329 ? -0.660 -9.296 -21.788 1.00 92.25 329 PRO A O 1
ATOM 2508 N N . GLN A 1 330 ? -1.622 -10.875 -23.065 1.00 96.94 330 GLN A N 1
ATOM 2509 C CA . GLN A 1 330 ? -1.455 -11.981 -22.098 1.00 96.94 330 GLN A CA 1
ATOM 2510 C C . GLN A 1 330 ? -2.076 -11.673 -20.715 1.00 96.94 330 GLN A C 1
ATOM 2512 O O . GLN A 1 330 ? -1.505 -11.965 -19.664 1.00 96.94 330 GLN A O 1
ATOM 2517 N N . ALA A 1 331 ? -3.248 -11.020 -20.705 1.00 97.19 331 ALA A N 1
ATOM 2518 C CA . ALA A 1 331 ? -3.891 -10.541 -19.481 1.00 97.19 331 ALA A CA 1
ATOM 2519 C C . ALA A 1 331 ? -4.243 -11.645 -18.473 1.00 97.19 331 ALA A C 1
ATOM 2521 O O . ALA A 1 331 ? -4.330 -11.346 -17.286 1.00 97.19 331 ALA A O 1
ATOM 2522 N N . VAL A 1 332 ? -4.465 -12.891 -18.907 1.00 98.12 332 VAL A N 1
ATOM 2523 C CA . VAL A 1 332 ? -4.790 -14.011 -18.006 1.00 98.12 332 VAL A CA 1
ATOM 2524 C C . VAL A 1 332 ? -3.536 -14.444 -17.255 1.00 98.12 332 VAL A C 1
ATOM 2526 O O . VAL A 1 332 ? -3.525 -14.482 -16.028 1.00 98.12 332 VAL A O 1
ATOM 2529 N N . GLU A 1 333 ? -2.463 -14.680 -18.001 1.00 98.56 333 GLU A N 1
ATOM 2530 C CA . GLU A 1 333 ? -1.159 -15.122 -17.523 1.00 98.56 333 GLU A CA 1
ATOM 2531 C C . GLU A 1 333 ? -0.518 -14.049 -16.630 1.00 98.56 333 GLU A C 1
ATOM 2533 O O . GLU A 1 333 ? -0.041 -14.343 -15.532 1.00 98.56 333 GLU A O 1
ATOM 2538 N N . LEU A 1 334 ? -0.579 -12.783 -17.063 1.00 98.75 334 LEU A N 1
ATOM 2539 C CA . LEU A 1 334 ? -0.148 -11.635 -16.272 1.00 98.75 334 LEU A CA 1
ATOM 2540 C C . LEU A 1 334 ? -0.946 -11.543 -14.974 1.00 98.75 334 LEU A C 1
ATOM 2542 O O . LEU A 1 334 ? -0.357 -11.415 -13.907 1.00 98.75 334 LEU A O 1
ATOM 2546 N N . ASN A 1 335 ? -2.276 -11.623 -15.038 1.00 98.75 335 ASN A N 1
ATOM 2547 C CA . ASN A 1 335 ? -3.121 -11.535 -13.853 1.00 98.75 335 ASN A CA 1
ATOM 2548 C C . ASN A 1 335 ? -2.799 -12.638 -12.832 1.00 98.75 335 ASN A C 1
ATOM 2550 O O . ASN A 1 335 ? -2.710 -12.342 -11.643 1.00 98.75 335 ASN A O 1
ATOM 2554 N N . THR A 1 336 ? -2.544 -13.871 -13.280 1.00 98.75 336 THR A N 1
ATOM 2555 C CA . THR A 1 336 ? -2.081 -14.963 -12.409 1.00 98.75 336 THR A CA 1
ATOM 2556 C C . THR A 1 336 ? -0.739 -14.637 -11.745 1.00 98.75 336 THR A C 1
ATOM 2558 O O . THR A 1 336 ? -0.617 -14.806 -10.532 1.00 98.75 336 THR A O 1
ATOM 2561 N N . LEU A 1 337 ? 0.236 -14.096 -12.487 1.00 98.88 337 LEU A N 1
ATOM 2562 C CA . LEU A 1 337 ? 1.505 -13.630 -11.911 1.00 98.88 337 LEU A CA 1
ATOM 2563 C C . LEU A 1 337 ? 1.281 -12.528 -10.860 1.00 98.88 337 LEU A C 1
ATOM 2565 O O . LEU A 1 337 ? 1.825 -12.612 -9.762 1.00 98.88 337 LEU A O 1
ATOM 2569 N N . LEU A 1 338 ? 0.458 -11.515 -11.155 1.00 98.94 338 LEU A N 1
ATOM 2570 C CA . LEU A 1 338 ? 0.187 -10.419 -10.216 1.00 98.94 338 LEU A CA 1
ATOM 2571 C C . LEU A 1 338 ? -0.496 -10.905 -8.930 1.00 98.94 338 LEU A C 1
ATOM 2573 O O . LEU A 1 338 ? -0.207 -10.391 -7.853 1.00 9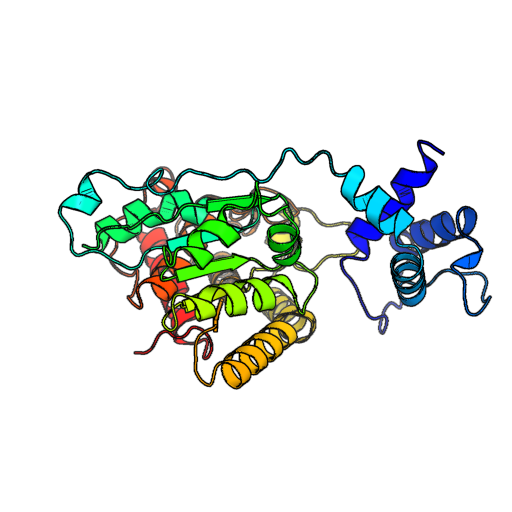8.94 338 LEU A O 1
ATOM 2577 N N . GLN A 1 339 ? -1.386 -11.893 -9.022 1.00 98.88 339 GLN A N 1
ATOM 2578 C CA . GLN A 1 339 ? -2.021 -12.498 -7.851 1.00 98.88 339 GLN A CA 1
ATOM 2579 C C . GLN A 1 339 ? -1.016 -13.269 -6.993 1.00 98.88 339 GLN A C 1
ATOM 2581 O O . GLN A 1 339 ? -1.023 -13.121 -5.772 1.00 98.88 339 GLN A O 1
ATOM 2586 N N . GLN A 1 340 ? -0.145 -14.059 -7.626 1.00 98.88 340 GLN A N 1
ATOM 2587 C CA . GLN A 1 340 ? 0.875 -14.839 -6.933 1.00 98.88 340 GLN A CA 1
ATOM 2588 C C . GLN A 1 340 ? 1.875 -13.918 -6.217 1.00 98.88 340 GLN A C 1
ATOM 2590 O O . GLN A 1 340 ? 2.042 -14.029 -5.007 1.00 98.88 340 GLN A O 1
ATOM 2595 N N . LEU A 1 341 ? 2.428 -12.920 -6.918 1.00 98.94 341 LEU A N 1
ATOM 2596 C CA . LEU A 1 341 ? 3.351 -11.934 -6.338 1.00 98.94 341 LEU A CA 1
ATOM 2597 C C . LEU A 1 341 ? 2.721 -11.127 -5.190 1.00 98.94 341 LEU A C 1
ATOM 2599 O O . LEU A 1 341 ? 3.389 -10.846 -4.195 1.00 98.94 341 LEU A O 1
ATOM 2603 N N . ALA A 1 342 ? 1.438 -10.766 -5.301 1.00 98.94 342 ALA A N 1
ATOM 2604 C CA . ALA A 1 342 ? 0.718 -10.092 -4.223 1.00 98.94 342 ALA A CA 1
ATOM 2605 C C . ALA A 1 342 ? 0.495 -10.992 -3.001 1.00 98.94 342 ALA A C 1
ATOM 2607 O O . ALA A 1 342 ? 0.573 -10.513 -1.869 1.00 98.94 342 ALA A O 1
ATOM 2608 N N . TRP A 1 343 ? 0.212 -12.281 -3.215 1.00 98.81 343 TRP A N 1
ATOM 2609 C CA . TRP A 1 343 ? 0.063 -13.249 -2.133 1.00 98.81 343 TRP A CA 1
ATOM 2610 C C . TRP A 1 343 ? 1.396 -13.491 -1.428 1.00 98.81 343 TRP A C 1
ATOM 2612 O O . TRP A 1 343 ? 1.470 -13.313 -0.215 1.00 98.81 343 TRP A O 1
ATOM 2622 N N . ASP A 1 344 ? 2.447 -13.807 -2.186 1.00 98.69 344 ASP A N 1
ATOM 2623 C CA . ASP A 1 344 ? 3.770 -14.129 -1.651 1.00 98.69 344 ASP A CA 1
ATOM 2624 C C . ASP A 1 344 ? 4.387 -12.952 -0.895 1.00 98.69 344 ASP A C 1
ATOM 2626 O O . ASP A 1 344 ? 4.913 -13.144 0.199 1.00 98.69 344 ASP A O 1
ATOM 2630 N N . ALA A 1 345 ? 4.284 -11.723 -1.413 1.00 98.50 345 ALA A N 1
ATOM 2631 C CA . ALA A 1 345 ? 4.769 -10.553 -0.685 1.00 98.50 345 ALA A CA 1
ATOM 2632 C C . ALA A 1 345 ? 4.041 -10.385 0.659 1.00 98.50 345 ALA A C 1
ATOM 2634 O O . ALA A 1 345 ? 4.673 -10.137 1.682 1.00 98.50 345 ALA A O 1
ATOM 2635 N N . VAL A 1 346 ? 2.713 -10.549 0.678 1.00 98.56 346 VAL A N 1
ATOM 2636 C CA . VAL A 1 346 ? 1.894 -10.369 1.885 1.00 98.56 346 VAL A CA 1
ATOM 2637 C C . VAL A 1 346 ? 2.106 -11.487 2.912 1.00 98.56 346 VAL A C 1
ATOM 2639 O O . VAL A 1 346 ? 2.104 -11.198 4.108 1.00 98.56 346 VAL A O 1
ATOM 2642 N N . THR A 1 347 ? 2.305 -12.739 2.499 1.00 98.44 347 THR A N 1
ATOM 2643 C CA . THR A 1 347 ? 2.470 -13.871 3.429 1.00 98.44 347 THR A CA 1
ATOM 2644 C C . THR A 1 347 ? 3.886 -14.029 3.972 1.00 98.44 347 THR A C 1
ATOM 2646 O O . THR A 1 347 ? 4.040 -14.419 5.127 1.00 98.44 347 THR A O 1
ATOM 2649 N N . HIS A 1 348 ? 4.921 -13.692 3.196 1.00 97.44 348 HIS A N 1
ATOM 2650 C CA . HIS A 1 348 ? 6.311 -13.778 3.661 1.00 97.44 348 HIS A CA 1
ATOM 2651 C C . HIS A 1 348 ? 6.754 -12.566 4.500 1.00 97.44 348 HIS A C 1
ATOM 2653 O O . HIS A 1 348 ? 7.820 -12.612 5.113 1.00 97.44 348 HIS A O 1
ATOM 2659 N N . TYR A 1 349 ? 5.958 -11.491 4.565 1.00 97.81 349 TYR A N 1
ATOM 2660 C CA . TYR A 1 349 ? 6.273 -10.295 5.352 1.00 97.81 349 TYR A CA 1
ATOM 2661 C C . TYR A 1 349 ? 5.640 -10.351 6.761 1.00 97.81 349 TYR A C 1
ATOM 2663 O O . TYR A 1 349 ? 4.422 -10.180 6.884 1.00 97.81 349 TYR A O 1
ATOM 2671 N N . PRO A 1 350 ? 6.418 -10.525 7.854 1.00 96.25 350 PRO A N 1
ATOM 2672 C CA . PRO A 1 350 ? 5.867 -10.905 9.163 1.00 96.25 350 PRO A CA 1
ATOM 2673 C C . PRO A 1 350 ? 4.849 -9.930 9.769 1.00 96.25 350 PRO A C 1
ATOM 2675 O O . PRO A 1 350 ? 3.972 -10.342 10.522 1.00 96.25 350 PRO A O 1
ATOM 2678 N N . MET A 1 351 ? 4.943 -8.634 9.451 1.00 98.00 351 MET A N 1
ATOM 2679 C CA . MET A 1 351 ? 4.060 -7.608 10.019 1.00 98.00 351 MET A CA 1
ATOM 2680 C C . MET A 1 351 ? 2.790 -7.348 9.188 1.00 98.00 351 MET A C 1
ATOM 2682 O O . MET A 1 351 ? 2.085 -6.376 9.457 1.00 98.00 351 MET A O 1
ATOM 2686 N N . SER A 1 352 ? 2.470 -8.181 8.190 1.00 98.00 352 SER A N 1
ATOM 2687 C CA . SER A 1 352 ? 1.250 -8.030 7.375 1.00 98.00 352 SER A CA 1
ATOM 2688 C C . SER A 1 352 ? -0.042 -8.393 8.111 1.00 98.00 352 SER A C 1
ATOM 2690 O O . SER A 1 352 ? -1.133 -7.964 7.725 1.00 98.00 352 SER A O 1
ATOM 2692 N N . GLY A 1 353 ? 0.069 -9.187 9.180 1.00 94.44 353 GLY A N 1
ATOM 2693 C CA . GLY A 1 353 ? -1.078 -9.721 9.907 1.00 94.44 353 GLY A CA 1
ATOM 2694 C C . GLY A 1 353 ? -1.896 -10.742 9.111 1.00 94.44 353 GLY A C 1
ATOM 2695 O O . GLY A 1 353 ? -2.999 -11.074 9.538 1.00 94.44 353 GLY A O 1
ATOM 2696 N N . VAL A 1 354 ? -1.402 -11.234 7.970 1.00 95.81 354 VAL A N 1
ATOM 2697 C CA . VAL A 1 354 ? -1.954 -12.408 7.278 1.00 95.81 354 VAL A CA 1
ATOM 2698 C C . VAL A 1 354 ? -1.243 -13.653 7.801 1.00 95.81 354 VAL A C 1
ATOM 2700 O O . VAL A 1 354 ? -0.043 -13.625 8.061 1.00 95.81 354 VAL A O 1
ATOM 2703 N N . LYS A 1 355 ? -2.000 -14.729 8.017 1.00 87.50 355 LYS A N 1
ATOM 2704 C CA . LYS A 1 355 ? -1.519 -15.986 8.602 1.00 87.50 355 LYS A CA 1
ATOM 2705 C C . LYS A 1 355 ? -1.961 -17.129 7.680 1.00 87.50 355 LYS A C 1
ATOM 2707 O O . LYS A 1 355 ? -3.059 -17.053 7.127 1.00 87.50 355 LYS A O 1
ATOM 2712 N N . ILE A 1 356 ? -1.078 -18.107 7.475 1.00 75.75 356 ILE A N 1
ATOM 2713 C CA . ILE A 1 356 ? -1.311 -19.343 6.704 1.00 75.75 356 ILE A CA 1
ATOM 2714 C C . ILE A 1 356 ? -1.643 -20.465 7.691 1.00 75.75 356 ILE A C 1
ATOM 2716 O O . ILE A 1 356 ? -0.963 -20.505 8.742 1.00 75.75 356 ILE A O 1
#